Protein 3GMS (pdb70)

InterPro domains:
  IPR011032 GroES-like superfamily [SSF50129] (3-94)
  IPR013154 Alcohol dehydrogenase-like, N-terminal [PF08240] (8-79)

Sequence (331 aa):
SLHGKLIQFHKFGNPKDVLQVEYKNIEPLKDNEVFVRMLVRPINPSDLIPITGAYAHRIPLPNIPGYEGVGIVEENVGAFVSRELIGKRVLPLRGEGTWQEYVKTSADFVVPIPDSSIDDFTAAQMYINPLTAWVTCTETLNLQRNDVLLVNACGSAIGHLFAQLSQILNFRLIAVTRNNKHTEELLRLGAAYVIDTSTAPLYETVMELTNGIGADAAIDSIGGPDGNELAFSLRPNGHFLTIGLLSGIQVNWAEIVTKAKVHANIFHLRHWNDEVSPYKWQETFRHLIRRLVENEQLRFMMKVHSTYEELADVKAAVDVVQSAEKTKGKVFLTSY

Foldseek 3Di:
DDKKWAWKFQAAAQCLPGIDIDMGDDDDAAAQKWKWFFFKAFDDPVQNVVSNCPPVPPDDPTATTAFWFKTATCDGHNNDDRVSHGFIWIQGPFGHDLMRMTMDGPLQTAGADPLDDRVQRNPLPDLLVVLVCCCCPVQNDAAAAEEEEECLLDQSNLQNQLVCVVRHYAYEYEYCACQCVVSSVVNHHNYYHHVVPDPDQVVLCVVVVNQAGQEYEAAAADPVLQSNLLRHHAQHEYEYEHHNPVYHHPVVCSCPVSNYHYYYDDVVVVVVVDGSVVVNVVSVVSSVCVSVVSGDGWDAPEEAASNCVSVQVCLVPDPPRDGGIYMHGDD

Solvent-accessible surface area: 15294 Å² total; per-resi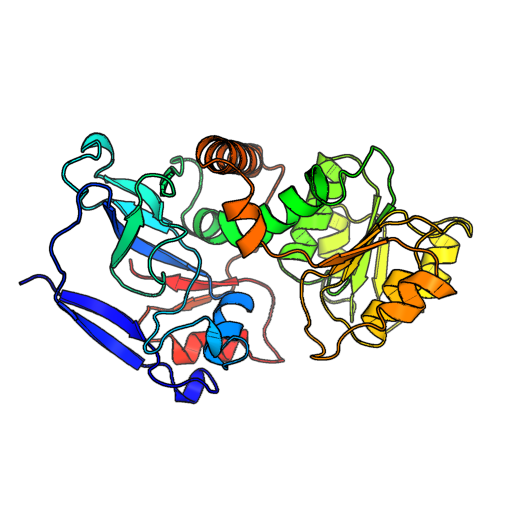due (Å²): 125,98,94,2,54,5,0,25,0,84,149,51,25,91,4,132,102,23,4,87,64,40,145,56,72,31,124,123,42,137,72,62,24,0,12,0,82,0,15,0,0,1,2,3,87,46,1,11,73,8,0,71,17,70,79,48,194,100,20,100,74,70,38,26,5,8,87,4,0,0,0,32,0,74,57,7,5,87,158,17,68,152,137,40,60,50,110,41,0,1,0,0,72,46,59,16,2,0,1,52,24,0,22,5,35,30,64,35,8,2,71,12,42,145,89,6,81,24,47,28,0,0,13,0,11,28,28,2,0,14,0,34,0,0,1,37,66,47,20,86,21,101,165,110,32,18,0,0,1,3,4,0,16,47,22,15,0,14,6,0,0,9,3,2,108,38,47,64,12,84,0,0,0,7,5,136,48,107,148,45,35,97,68,0,82,189,29,11,7,53,90,20,0,21,54,87,115,31,87,13,84,111,20,0,50,143,33,12,136,45,114,6,0,29,3,0,0,0,14,13,0,1,98,67,0,37,68,0,0,67,1,9,82,86,89,1,45,0,0,9,42,30,75,115,48,57,98,102,6,67,69,71,63,0,81,87,119,14,118,4,102,29,70,96,22,72,20,108,71,12,13,116,134,25,56,59,160,82,0,26,70,11,1,87,70,0,6,104,8,18,67,99,139,80,3,146,33,36,145,69,56,29,69,56,91,8,54,73,1,99,52,0,4,87,34,22,101,48,105,150,66,99,44,9,15,1,0,0,10,29,147

CATH classification: 3.90.180.10 (+1 more: 3.40.50.720)

Radius of gyration: 20.42 Å; Cα contacts (8 Å, |Δi|>4): 701; chains: 1; bounding box: 54×57×47 Å

B-factor: mean 30.32, std 7.72, range [14.83, 63.28]

Secondary structure (DSSP, 8-state):
--EEEEEEESS-S-HHHHEEEEEEEPPPPPTTEEEEEEEEEE--HHHHGGGGTTTTTTS-SSB---S--EEEEEEE-TTS-GGGTT-EEEE-SSS-SSBSEEEEEGGGEEE--TTS-HHHHTTSSHHHHHHHHIIIIIS-PPTT-EEEESSTTSHH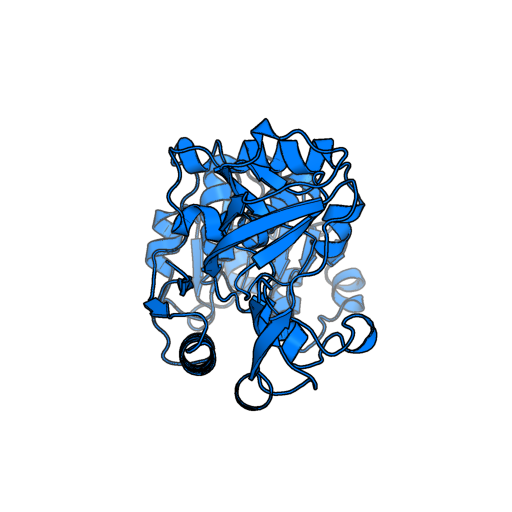HHHHHHHHHHHT-EEEEEESSSTTHHHHHHHT-SEEEETTTS-HHHHHHHHTTTS-EEEEEESS-HHHHHHHHHTEEEEEEEEE---TTS----HHHHHHTS--EEEE--HHHHHHHS-HHHHHHHHHHHHHHHHTTSS--PPEEEEEEGGGHHHHHHHHH-TT--SSEEEEE--

Organism: Bacillus thuringiensis subsp. kurstaki (NCBI:txid29339)

Nearest PDB structures (foldseek):
  3gms-assembly1_A  TM=1.003E+00  e=4.720E-73  Bacillus thuringiensis
  3jyl-assembly1_A  TM=9.123E-01  e=4.173E-26  Pseudomonas syringae pv. tomato
  1qor-assembly1_B  TM=9.011E-01  e=1.428E-25  Escherichia coli
  2j8z-assembly1_A-2  TM=8.201E-01  e=1.256E-21  Homo sapiens
  5bp4-assembly9_R  TM=8.396E-01  e=3.095E-19  Mycolicibacterium smegmatis MC2 155

Structure (mmCIF, N/CA/C/O backbone):
data_3GMS
#
_entry.id   3GMS
#
_cell.length_a   68.599
_cell.length_b   94.772
_cell.length_c   67.573
_cell.angle_alpha   90.000
_cell.angle_beta   112.970
_cell.angle_gamma   90.000
#
_symmetry.space_group_name_H-M   'C 1 2 1'
#
loop_
_entity.id
_entity.type
_entity.pdbx_description
1 polymer 'Putative NADPH:quinone reductase'
2 water water
#
loop_
_atom_site.group_PDB
_atom_site.id
_atom_site.type_symbol
_atom_site.label_atom_id
_atom_site.label_alt_id
_atom_site.label_comp_id
_atom_site.label_asym_id
_atom_site.label_entity_id
_atom_site.label_seq_id
_atom_site.pdbx_PDB_ins_code
_atom_site.Cartn_x
_atom_site.Cartn_y
_atom_site.Cartn_z
_atom_site.occupancy
_atom_site.B_iso_or_equiv
_atom_site.auth_seq_id
_atom_site.auth_comp_id
_atom_site.auth_asym_id
_atom_site.auth_atom_id
_atom_site.pdbx_PDB_model_num
ATOM 1 N N . SER A 1 2 ? 41.473 -16.328 26.202 1.00 44.87 0 SER A N 1
ATOM 2 C CA . SER A 1 2 ? 41.846 -15.128 25.394 1.00 44.59 0 SER A CA 1
ATOM 3 C C . SER A 1 2 ? 40.691 -14.137 25.428 1.00 43.77 0 SER A C 1
ATOM 4 O O . SER A 1 2 ? 39.520 -14.537 25.480 1.00 44.65 0 SER A O 1
ATOM 7 N N . LEU A 1 3 ? 41.034 -12.856 25.363 1.00 42.37 1 LEU A N 1
ATOM 8 C CA . LEU A 1 3 ? 40.054 -11.777 25.493 1.00 40.39 1 LEU A CA 1
ATOM 9 C C . LEU A 1 3 ? 39.109 -11.747 24.295 1.00 38.73 1 LEU A C 1
ATOM 10 O O . LEU A 1 3 ? 39.556 -11.765 23.136 1.00 37.63 1 LEU A O 1
ATOM 15 N N . HIS A 1 4 ? 37.809 -11.715 24.607 1.00 36.52 2 HIS A N 1
ATOM 16 C CA . HIS A 1 4 ? 36.738 -11.681 23.625 1.00 35.98 2 HIS A CA 1
ATOM 17 C C . HIS A 1 4 ? 35.921 -10.408 23.863 1.00 34.04 2 HIS A C 1
ATOM 18 O O . HIS A 1 4 ? 35.894 -9.884 24.959 1.00 33.09 2 HIS A O 1
ATOM 25 N N . GLY A 1 5 ? 35.265 -9.926 22.822 1.00 32.79 3 GLY A N 1
ATOM 26 C CA . GLY A 1 5 ? 34.496 -8.693 22.924 1.00 30.32 3 GLY A CA 1
ATOM 27 C C . GLY A 1 5 ? 33.146 -8.884 22.288 1.00 29.37 3 GLY A C 1
ATOM 28 O O . GLY A 1 5 ? 33.012 -9.542 21.247 1.00 29.68 3 GLY A O 1
ATOM 29 N N . LYS A 1 6 ? 32.139 -8.289 22.900 1.00 28.26 4 LYS A N 1
ATOM 30 C CA . LYS A 1 6 ? 30.809 -8.374 22.351 1.00 26.88 4 LYS A CA 1
ATOM 31 C C . LYS A 1 6 ? 30.683 -7.331 21.231 1.00 26.07 4 LYS A C 1
ATOM 32 O O . LYS A 1 6 ? 31.351 -6.289 21.272 1.00 24.08 4 LYS A O 1
ATOM 38 N N . LEU A 1 7 ? 29.807 -7.588 20.270 1.00 23.99 5 LEU A N 1
ATOM 39 C CA . LEU A 1 7 ? 29.610 -6.633 19.161 1.00 24.77 5 LEU A CA 1
ATOM 40 C C . LEU A 1 7 ? 28.245 -6.805 18.578 1.00 24.15 5 LEU A C 1
ATOM 41 O O . LEU A 1 7 ? 27.696 -7.902 18.629 1.00 25.96 5 LEU A O 1
ATOM 46 N N . ILE A 1 8 ? 27.698 -5.720 18.026 1.00 23.14 6 ILE A N 1
ATOM 47 C CA . ILE A 1 8 ? 26.489 -5.806 17.216 1.00 22.90 6 ILE A CA 1
ATOM 48 C C . ILE A 1 8 ? 26.926 -5.767 15.751 1.00 23.27 6 ILE A C 1
ATOM 49 O O . ILE A 1 8 ? 27.707 -4.898 15.363 1.00 23.66 6 ILE A O 1
ATOM 54 N N . GLN A 1 9 ? 26.416 -6.699 14.944 1.00 23.51 7 GLN A N 1
ATOM 55 C CA . GLN A 1 9 ? 26.801 -6.865 13.555 1.00 25.67 7 GLN A CA 1
ATOM 56 C C . GLN A 1 9 ? 25.558 -7.165 12.716 1.00 25.87 7 GLN A C 1
ATOM 57 O O . GLN A 1 9 ? 24.586 -7.712 13.255 1.00 25.71 7 GLN A O 1
ATOM 63 N N . PHE A 1 10 ? 25.573 -6.778 11.440 1.00 25.88 8 PHE A N 1
ATOM 64 C CA . PHE A 1 10 ? 24.607 -7.268 10.451 1.00 26.64 8 PHE A CA 1
ATOM 65 C C . PHE A 1 10 ? 25.366 -7.833 9.273 1.00 27.86 8 PHE A C 1
ATOM 66 O O . PHE A 1 10 ? 26.390 -7.290 8.865 1.00 27.23 8 PHE A O 1
ATOM 74 N N . HIS A 1 11 ? 24.841 -8.927 8.743 1.00 27.75 9 HIS A N 1
ATOM 75 C CA . HIS A 1 11 ? 25.498 -9.666 7.649 1.00 28.70 9 HIS A CA 1
ATOM 76 C C . HIS A 1 11 ? 24.810 -9.399 6.319 1.00 27.52 9 HIS A C 1
ATOM 77 O O . HIS A 1 11 ? 25.378 -9.684 5.275 1.00 28.75 9 HIS A O 1
ATOM 84 N N . LYS A 1 12 ? 23.607 -8.829 6.371 1.00 27.15 10 LYS A N 1
ATOM 85 C CA . LYS A 1 12 ? 22.899 -8.389 5.187 1.00 27.78 10 LYS A CA 1
ATOM 86 C C . LYS A 1 12 ? 22.272 -7.036 5.485 1.00 28.05 10 LYS A C 1
ATOM 87 O O . LYS A 1 12 ? 22.015 -6.706 6.661 1.00 27.63 10 LYS A O 1
ATOM 93 N N . PHE A 1 13 ? 22.025 -6.252 4.441 1.00 27.52 11 PHE A N 1
ATOM 94 C CA . PHE A 1 13 ? 21.261 -5.030 4.604 1.00 28.32 11 PHE A CA 1
ATOM 95 C C . PHE A 1 13 ? 19.787 -5.400 4.760 1.00 29.25 11 PHE A C 1
ATOM 96 O O . PHE A 1 13 ? 19.354 -6.464 4.296 1.00 29.75 11 PHE A O 1
ATOM 104 N N . GLY A 1 14 ? 19.036 -4.553 5.446 1.00 29.50 12 GLY A N 1
ATOM 105 C CA . GLY A 1 14 ? 17.586 -4.714 5.573 1.00 30.10 12 GLY A CA 1
ATOM 106 C C . GLY A 1 14 ? 17.099 -3.904 6.741 1.00 30.88 12 GLY A C 1
ATOM 107 O O . GLY A 1 14 ? 17.821 -3.031 7.240 1.00 29.78 12 GLY A O 1
ATOM 108 N N . ASN A 1 15 ? 15.872 -4.161 7.165 1.00 30.81 13 ASN A N 1
ATOM 109 C CA . ASN A 1 15 ? 15.334 -3.523 8.373 1.00 31.92 13 ASN A CA 1
ATOM 110 C C . ASN A 1 15 ? 16.215 -3.915 9.555 1.00 31.11 13 ASN A C 1
ATOM 111 O O . ASN A 1 15 ? 16.550 -5.073 9.728 1.00 29.05 13 ASN A O 1
ATOM 116 N N . PRO A 1 16 ? 16.645 -2.925 10.362 1.00 30.92 14 PRO A N 1
ATOM 117 C CA . PRO A 1 16 ? 17.527 -3.292 11.473 1.00 31.27 14 PRO A CA 1
ATOM 118 C C . PRO A 1 16 ? 16.913 -4.380 12.365 1.00 30.99 14 PRO A C 1
ATOM 119 O O . PRO A 1 16 ? 17.630 -5.258 12.876 1.00 30.43 14 PRO A O 1
ATOM 123 N N . LYS A 1 17 ? 15.591 -4.370 12.527 1.00 32.52 15 LYS A N 1
ATOM 124 C CA . LYS A 1 17 ? 14.963 -5.421 13.355 1.00 34.34 15 LYS A CA 1
ATOM 125 C C . LYS A 1 17 ? 15.199 -6.853 12.825 1.00 33.94 15 LYS A C 1
ATOM 126 O O . LYS A 1 17 ? 15.183 -7.828 13.594 1.00 35.17 15 LYS A O 1
ATOM 132 N N . ASP A 1 18 ? 15.408 -6.974 11.516 1.00 33.84 16 ASP A N 1
ATOM 133 C CA . ASP A 1 18 ? 15.626 -8.280 10.864 1.00 33.45 16 ASP A CA 1
ATOM 134 C C . ASP A 1 18 ? 17.094 -8.696 10.840 1.00 32.75 16 ASP A C 1
ATOM 135 O O . ASP A 1 18 ? 17.393 -9.888 10.893 1.00 32.84 16 ASP A O 1
ATOM 140 N N . VAL A 1 19 ? 18.012 -7.722 10.789 1.00 30.53 17 VAL A N 1
ATOM 141 C CA . VAL A 1 19 ? 19.411 -8.059 10.472 1.00 29.24 17 VAL A CA 1
ATOM 142 C C . VAL A 1 19 ? 20.442 -7.892 11.578 1.00 28.77 17 VAL A C 1
ATOM 143 O O . VAL A 1 19 ? 21.503 -8.498 11.508 1.00 28.29 17 VAL A O 1
ATOM 147 N N . LEU A 1 20 ? 20.120 -7.121 12.618 1.00 28.34 18 LEU A N 1
ATOM 148 C CA . LEU A 1 20 ? 21.078 -6.891 13.688 1.00 28.04 18 LEU A CA 1
ATOM 149 C C . LEU A 1 20 ? 21.247 -8.144 14.551 1.00 28.87 18 LEU A C 1
ATOM 150 O O . LEU A 1 20 ? 20.253 -8.760 14.954 1.00 28.62 18 LEU A O 1
ATOM 155 N N . GLN A 1 21 ? 22.489 -8.527 14.809 1.00 28.83 19 GLN A N 1
ATOM 156 C CA . GLN A 1 21 ? 22.769 -9.688 15.675 1.00 30.79 19 GLN A CA 1
ATOM 157 C C . GLN A 1 21 ? 23.726 -9.331 16.796 1.00 30.45 19 GLN A C 1
ATOM 158 O O . GLN A 1 21 ? 24.640 -8.511 16.607 1.00 29.81 19 GLN A O 1
ATOM 164 N N . VAL A 1 22 ? 23.527 -9.941 17.959 1.00 29.45 20 VAL A N 1
ATOM 165 C CA . VAL A 1 22 ? 24.475 -9.788 19.048 1.00 30.42 20 VAL A CA 1
ATOM 166 C C . VAL A 1 22 ? 25.477 -10.939 18.969 1.00 30.40 20 VAL A C 1
ATOM 167 O O . VAL A 1 22 ? 25.057 -12.106 18.985 1.00 30.80 20 VAL A O 1
ATOM 171 N N . GLU A 1 23 ? 26.779 -10.635 18.875 1.00 29.12 21 GLU A N 1
ATOM 172 C CA . GLU A 1 23 ? 27.803 -11.648 18.644 1.00 30.28 21 GLU A CA 1
ATOM 173 C C . GLU A 1 23 ? 29.048 -11.368 19.483 1.00 29.92 21 GLU A C 1
ATOM 174 O O . GLU A 1 23 ? 29.119 -10.359 20.168 1.00 28.38 21 GLU A O 1
ATOM 180 N N . TYR A 1 24 ? 30.034 -12.268 19.423 1.00 31.12 22 TYR A N 1
ATOM 181 C CA . TYR A 1 24 ? 31.271 -12.122 20.158 1.00 31.83 22 TYR A CA 1
ATOM 182 C C . TYR A 1 24 ? 32.416 -12.388 19.211 1.00 32.03 22 TYR A C 1
ATOM 183 O O . TYR A 1 24 ? 32.277 -13.165 18.267 1.00 32.03 22 TYR A O 1
ATOM 192 N N . LYS A 1 25 ? 33.539 -11.725 19.434 1.00 32.54 23 LYS A N 1
ATOM 193 C CA . LYS A 1 25 ? 34.708 -11.932 18.584 1.00 32.72 23 LYS A CA 1
ATOM 194 C C . LYS A 1 25 ? 35.949 -12.017 19.433 1.00 33.52 23 LYS A C 1
ATOM 195 O O . LYS A 1 25 ? 36.026 -11.401 20.499 1.00 32.69 23 LYS A O 1
ATOM 201 N N . ASN A 1 26 ? 36.935 -12.766 18.949 1.00 33.05 24 ASN A N 1
ATOM 202 C CA . ASN A 1 26 ? 38.234 -12.713 19.578 1.00 33.65 24 ASN A CA 1
ATOM 203 C C . ASN A 1 26 ? 38.947 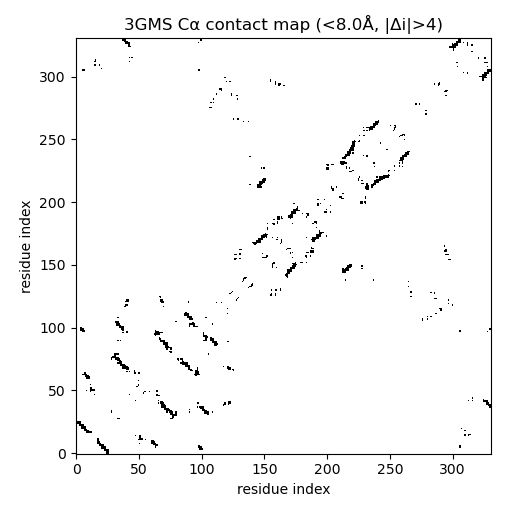-11.389 19.316 1.00 33.33 24 ASN A C 1
ATOM 204 O O . ASN A 1 26 ? 38.847 -10.854 18.240 1.00 32.98 24 ASN A O 1
ATOM 209 N N . ILE A 1 27 ? 39.672 -10.875 20.304 1.00 33.39 25 ILE A N 1
ATOM 210 C CA . ILE A 1 27 ? 40.339 -9.580 20.184 1.00 33.90 25 ILE A CA 1
ATOM 211 C C . ILE A 1 27 ? 41.738 -9.750 19.608 1.00 34.36 25 ILE A C 1
ATOM 212 O O . ILE A 1 27 ? 42.555 -10.421 20.217 1.00 33.96 25 ILE A O 1
ATOM 217 N N . GLU A 1 28 ? 41.982 -9.168 18.432 1.00 34.69 26 GLU A N 1
ATOM 218 C CA . GLU A 1 28 ? 43.273 -9.290 17.739 1.00 35.87 26 GLU A CA 1
ATOM 219 C C . GLU A 1 28 ? 44.296 -8.338 18.367 1.00 35.89 26 GLU A C 1
ATOM 220 O O . GLU A 1 28 ? 43.921 -7.382 19.028 1.00 35.03 26 GLU A O 1
ATOM 226 N N . PRO A 1 29 ? 45.605 -8.606 18.179 1.00 36.72 27 PRO A N 1
ATOM 227 C CA . PRO A 1 29 ? 46.642 -7.664 18.615 1.00 36.99 27 PRO A CA 1
ATOM 228 C C . PRO A 1 29 ? 46.515 -6.297 17.945 1.00 37.30 27 PRO A C 1
ATOM 229 O O . PRO A 1 29 ? 46.015 -6.202 16.821 1.00 37.66 27 PRO A O 1
ATOM 233 N N . LEU A 1 30 ? 46.976 -5.255 18.629 1.00 36.92 28 LEU A N 1
ATOM 234 C CA . LEU A 1 30 ? 46.862 -3.875 18.144 1.00 37.62 28 LEU A CA 1
ATOM 235 C C . LEU A 1 30 ? 47.950 -3.531 17.128 1.00 38.12 28 LEU A C 1
ATOM 236 O O . LEU A 1 30 ? 49.088 -3.960 17.282 1.00 37.94 28 LEU A O 1
ATOM 241 N N . LYS A 1 31 ? 47.597 -2.751 16.102 1.00 38.20 29 LYS A N 1
ATOM 242 C CA . LYS A 1 31 ? 48.570 -2.274 15.117 1.00 38.75 29 LYS A CA 1
ATOM 243 C C . LYS A 1 31 ? 49.294 -1.061 15.678 1.00 38.79 29 LYS A C 1
ATOM 244 O O . LYS A 1 31 ? 48.848 -0.474 16.668 1.00 37.49 29 LYS A O 1
ATOM 250 N N . ASP A 1 32 ? 50.406 -0.681 15.042 1.00 38.98 30 ASP A N 1
ATOM 251 C CA . ASP A 1 32 ? 51.293 0.354 15.587 1.00 39.66 30 ASP A CA 1
ATOM 252 C C . ASP A 1 32 ? 50.670 1.690 16.004 1.00 39.12 30 ASP A C 1
ATOM 253 O O . ASP A 1 32 ? 51.097 2.266 17.013 1.00 39.51 30 ASP A O 1
ATOM 258 N N . ASN A 1 33 ? 49.712 2.210 15.230 1.00 37.75 31 ASN A N 1
ATOM 259 C CA . ASN A 1 33 ? 49.143 3.531 15.547 1.00 37.20 31 ASN A CA 1
ATOM 260 C C . ASN A 1 33 ? 47.703 3.459 16.093 1.00 35.18 31 ASN A C 1
ATOM 261 O O . ASN A 1 33 ? 47.008 4.476 16.121 1.00 35.08 31 ASN A O 1
ATOM 266 N N . GLU A 1 34 ? 47.292 2.282 16.562 1.00 33.84 32 GLU A N 1
ATOM 267 C CA . GLU A 1 34 ? 45.897 2.062 17.013 1.00 32.55 32 GLU A CA 1
ATOM 268 C C . GLU A 1 34 ? 45.674 2.349 18.495 1.00 30.73 32 GLU A C 1
ATOM 269 O O . GLU A 1 34 ? 46.578 2.194 19.326 1.00 30.35 32 GLU A O 1
ATOM 275 N N . VAL A 1 35 ? 44.444 2.754 18.817 1.00 27.98 33 VAL A N 1
ATOM 276 C CA . VAL A 1 35 ? 44.044 2.991 20.203 1.00 26.67 33 VAL A CA 1
ATOM 277 C C . VAL A 1 35 ? 42.859 2.039 20.439 1.00 26.25 33 VAL A C 1
ATOM 278 O O . VAL A 1 35 ? 42.024 1.905 19.561 1.00 25.70 33 VAL A O 1
ATOM 282 N N . PHE A 1 36 ? 42.825 1.377 21.598 1.00 25.32 34 PHE A N 1
ATOM 283 C CA . PHE A 1 36 ? 41.856 0.324 21.883 1.00 24.93 34 PHE A CA 1
ATOM 284 C C . PHE A 1 36 ? 40.984 0.821 23.054 1.00 24.43 34 PHE A C 1
ATOM 285 O O . PHE A 1 36 ? 41.505 1.064 24.155 1.00 26.20 34 PHE A O 1
ATOM 293 N N . VAL A 1 37 ? 39.670 0.988 22.831 1.00 23.45 35 VAL A N 1
ATOM 294 C CA . VAL A 1 37 ? 38.864 1.748 23.760 1.00 22.32 35 VAL A CA 1
ATOM 295 C C . VAL A 1 37 ? 37.666 0.912 24.221 1.00 21.76 35 VAL A C 1
ATOM 296 O O . VAL A 1 37 ? 36.910 0.370 23.382 1.00 21.22 35 VAL A O 1
ATOM 300 N N . ARG A 1 38 ? 37.507 0.760 25.536 1.00 22.13 36 ARG A N 1
ATOM 301 C CA . ARG A 1 38 ? 36.316 0.074 26.076 1.00 22.80 36 ARG A CA 1
ATOM 302 C C . ARG A 1 38 ? 35.170 1.102 26.111 1.00 22.74 36 ARG A C 1
ATOM 303 O O . ARG A 1 38 ? 35.248 2.072 26.857 1.00 23.42 36 ARG A O 1
ATOM 311 N N . MET A 1 39 ? 34.119 0.882 25.313 1.00 22.17 37 MET A N 1
ATOM 312 C CA . MET A 1 39 ? 32.984 1.844 25.196 1.00 21.27 37 MET A CA 1
ATOM 313 C C . MET A 1 39 ? 32.104 1.912 26.450 1.00 21.97 37 MET A C 1
ATOM 314 O O . MET A 1 39 ? 31.863 0.902 27.121 1.00 22.77 37 MET A O 1
ATOM 319 N N . LEU A 1 40 ? 31.616 3.123 26.739 1.00 20.66 38 LEU A N 1
ATOM 320 C CA . LEU A 1 40 ? 30.723 3.353 27.855 1.00 20.55 38 LEU A CA 1
ATOM 321 C C . LEU A 1 40 ? 29.355 3.587 27.285 1.00 20.45 38 LEU A C 1
ATOM 322 O O . LEU A 1 40 ? 28.411 2.881 27.647 1.00 21.92 38 LEU A O 1
ATOM 327 N N . VAL A 1 41 ? 29.262 4.523 26.328 1.00 19.23 39 VAL A N 1
ATOM 328 C CA . VAL A 1 41 ? 27.928 5.017 25.899 1.00 20.21 39 VAL A CA 1
ATOM 329 C C . VAL A 1 41 ? 27.995 5.370 24.412 1.00 19.22 39 VAL A C 1
ATOM 330 O O . VAL A 1 41 ? 28.921 6.044 23.968 1.00 17.69 39 VAL A O 1
ATOM 334 N N . ARG A 1 42 ? 27.011 4.922 23.637 1.00 18.09 40 ARG A N 1
ATOM 335 C CA . ARG A 1 42 ? 26.855 5.479 22.252 1.00 18.74 40 ARG A CA 1
ATOM 336 C C . ARG A 1 42 ? 25.395 5.881 22.058 1.00 19.91 40 ARG A C 1
ATOM 337 O O . ARG A 1 42 ? 24.513 5.158 22.536 1.00 21.03 40 ARG A O 1
ATOM 345 N N . PRO A 1 43 ? 25.137 6.960 21.292 1.00 20.20 41 PRO A N 1
ATOM 346 C CA . PRO A 1 43 ? 23.762 7.285 20.938 1.00 20.28 41 PRO A CA 1
ATOM 347 C C . PRO A 1 43 ? 23.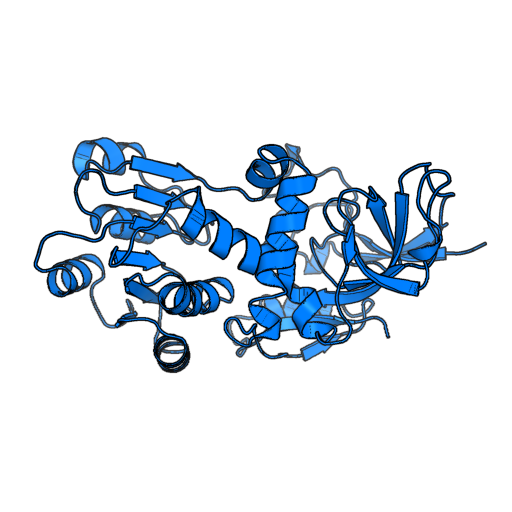332 6.353 19.806 1.00 21.68 41 PRO A C 1
ATOM 348 O O . PRO A 1 43 ? 24.172 5.787 19.090 1.00 22.53 41 PRO A O 1
ATOM 352 N N . ILE A 1 44 ? 22.022 6.188 19.651 1.00 21.96 42 ILE A N 1
ATOM 353 C CA . ILE A 1 44 ? 21.473 5.636 18.432 1.00 21.96 42 ILE A CA 1
ATOM 354 C C . ILE A 1 44 ? 20.994 6.813 17.593 1.00 22.85 42 ILE A C 1
ATOM 355 O O . ILE A 1 44 ? 19.933 7.394 17.837 1.00 24.00 42 ILE A O 1
ATOM 360 N N . ASN A 1 45 ? 21.805 7.215 16.630 1.00 22.21 43 ASN A N 1
ATOM 361 C CA . ASN A 1 45 ? 21.376 8.291 15.750 1.00 23.48 43 ASN A CA 1
ATOM 362 C C . ASN A 1 45 ? 20.593 7.721 14.560 1.00 24.95 43 ASN A C 1
ATOM 363 O O . ASN A 1 45 ? 20.969 6.695 14.023 1.00 24.47 43 ASN A O 1
ATOM 368 N N . PRO A 1 46 ? 19.524 8.419 14.106 1.00 27.21 44 PRO A N 1
ATOM 369 C CA . PRO A 1 46 ? 18.924 8.035 12.818 1.00 28.33 44 PRO A CA 1
ATOM 370 C C . PRO A 1 46 ? 19.955 7.809 11.701 1.00 28.96 44 PRO A C 1
ATOM 371 O O . PRO A 1 46 ? 19.782 6.896 10.870 1.00 29.78 44 PRO A O 1
ATOM 375 N N . SER A 1 47 ? 21.054 8.563 11.683 1.00 28.52 45 SER A N 1
ATOM 376 C CA . SER A 1 47 ? 22.089 8.369 10.670 1.00 28.08 45 SER A CA 1
ATOM 377 C C . SER A 1 47 ? 22.938 7.093 10.848 1.00 26.83 45 SER A C 1
ATOM 378 O O . SER A 1 47 ? 23.608 6.638 9.904 1.00 27.88 45 SER A O 1
ATOM 381 N N . ASP A 1 48 ? 22.893 6.492 12.030 1.00 24.67 46 ASP A N 1
ATOM 382 C CA . ASP A 1 48 ? 23.539 5.180 12.241 1.00 23.37 46 ASP A CA 1
ATOM 383 C C . ASP A 1 48 ? 22.700 4.085 11.562 1.00 23.67 46 ASP A C 1
ATOM 384 O O . ASP A 1 48 ? 23.216 3.011 11.249 1.00 24.36 46 ASP A O 1
ATOM 389 N N . LEU A 1 49 ? 21.399 4.313 11.433 1.00 23.24 47 LEU A N 1
ATOM 390 C CA . LEU A 1 49 ? 20.528 3.270 10.852 1.00 23.44 47 LEU A CA 1
ATOM 391 C C . LEU A 1 49 ? 20.519 3.195 9.327 1.00 24.23 47 LEU A C 1
ATOM 392 O O . LEU A 1 49 ? 20.285 2.120 8.744 1.00 24.75 47 LEU A O 1
ATOM 397 N N . ILE A 1 50 ? 20.721 4.331 8.677 1.00 24.34 48 ILE A N 1
ATOM 398 C CA . ILE A 1 50 ? 20.722 4.400 7.212 1.00 26.25 48 ILE A CA 1
ATOM 399 C C . ILE A 1 50 ? 21.662 3.355 6.553 1.00 26.21 48 ILE A C 1
ATOM 400 O O . ILE A 1 50 ? 21.242 2.643 5.621 1.00 26.21 48 ILE A O 1
ATOM 405 N N . PRO A 1 51 ? 22.920 3.217 7.036 1.00 26.56 49 PRO A N 1
ATOM 406 C CA . PRO A 1 51 ? 23.741 2.204 6.367 1.00 26.74 49 PRO A CA 1
ATOM 407 C C . PRO A 1 51 ? 23.213 0.771 6.501 1.00 27.43 49 PRO A C 1
ATOM 408 O O . PRO A 1 51 ? 23.487 -0.066 5.625 1.00 26.77 49 PRO A O 1
ATOM 412 N N . ILE A 1 52 ? 22.491 0.483 7.590 1.00 27.26 50 ILE A N 1
ATOM 413 C CA . ILE A 1 52 ? 22.002 -0.855 7.828 1.00 28.34 50 ILE A CA 1
ATOM 414 C C . ILE A 1 52 ? 21.026 -1.198 6.705 1.00 29.49 50 ILE A C 1
ATOM 415 O O . ILE A 1 52 ? 20.999 -2.322 6.253 1.00 30.75 50 ILE A O 1
ATOM 420 N N . THR A 1 53 ? 20.229 -0.225 6.273 1.00 30.41 51 THR A N 1
ATOM 421 C CA . THR A 1 53 ? 19.195 -0.455 5.274 1.00 31.49 51 THR A CA 1
ATOM 422 C C . THR A 1 53 ? 19.689 -0.744 3.854 1.00 33.12 51 THR A C 1
ATOM 423 O O . THR A 1 53 ? 18.881 -1.130 3.004 1.00 33.30 51 THR A O 1
ATOM 427 N N . GLY A 1 54 ? 20.982 -0.559 3.592 1.00 33.39 52 GLY A N 1
ATOM 428 C CA . GLY A 1 54 ? 21.540 -0.810 2.271 1.00 35.96 52 GLY A CA 1
ATOM 429 C C . GLY A 1 54 ? 21.577 0.376 1.338 1.00 37.76 52 GLY A C 1
ATOM 430 O O . GLY A 1 54 ? 22.053 0.240 0.207 1.00 38.40 52 GLY A O 1
ATOM 431 N N . ALA A 1 55 ? 21.077 1.528 1.784 1.00 39.43 53 ALA A N 1
ATOM 432 C CA . ALA A 1 55 ? 21.174 2.782 0.998 1.00 42.06 53 ALA A CA 1
ATOM 433 C C . ALA A 1 55 ? 22.586 3.071 0.427 1.00 43.63 53 ALA A C 1
ATOM 434 O O . ALA A 1 55 ? 22.696 3.701 -0.624 1.00 43.92 53 ALA A O 1
ATOM 436 N N . TYR A 1 56 ? 23.644 2.600 1.107 1.00 45.65 54 TYR A N 1
ATOM 437 C CA . TYR A 1 56 ? 25.058 2.757 0.656 1.00 47.25 54 TYR A CA 1
ATOM 438 C C . TYR A 1 56 ? 25.743 1.408 0.426 1.00 48.07 54 TYR A C 1
ATOM 439 O O . TYR A 1 56 ? 26.896 1.204 0.831 1.00 48.26 54 TYR A O 1
ATOM 448 N N . ALA A 1 57 ? 25.034 0.508 -0.257 1.00 49.06 55 ALA A N 1
ATOM 449 C CA . ALA A 1 57 ? 25.509 -0.845 -0.547 1.00 49.67 55 ALA A CA 1
ATOM 450 C C . ALA A 1 57 ? 26.961 -0.925 -1.059 1.00 50.25 55 ALA A C 1
ATOM 451 O O . ALA A 1 57 ? 27.736 -1.800 -0.649 1.00 50.39 55 ALA A O 1
ATOM 453 N N . HIS A 1 58 ? 27.331 -0.003 -1.939 1.00 50.34 56 HIS A N 1
ATOM 454 C CA . HIS A 1 58 ? 28.609 -0.116 -2.638 1.00 51.10 56 HIS A CA 1
ATOM 455 C C . HIS A 1 58 ? 29.793 0.333 -1.784 1.00 50.08 56 HIS A C 1
ATOM 456 O O . HIS A 1 58 ? 30.938 -0.050 -2.048 1.00 50.71 56 HIS A O 1
ATOM 463 N N . ARG A 1 59 ? 29.527 1.129 -0.754 1.00 48.45 57 ARG A N 1
ATOM 464 C CA . ARG A 1 59 ? 30.614 1.585 0.105 1.00 47.01 57 ARG A CA 1
ATOM 465 C C . ARG A 1 59 ? 30.664 0.977 1.508 1.00 45.20 57 ARG A C 1
ATOM 466 O O . ARG A 1 59 ? 31.658 1.146 2.211 1.00 45.70 57 ARG A O 1
ATOM 474 N N . ILE A 1 60 ? 29.626 0.252 1.922 1.00 42.39 58 ILE A N 1
ATOM 475 C CA . ILE A 1 60 ? 29.670 -0.420 3.230 1.00 40.10 58 ILE A CA 1
ATOM 476 C C . ILE A 1 60 ? 29.832 -1.922 3.019 1.00 38.51 58 ILE A C 1
ATOM 477 O O . ILE A 1 60 ? 28.898 -2.555 2.548 1.00 37.99 58 ILE A O 1
ATOM 482 N N . PRO A 1 61 ? 31.005 -2.484 3.370 1.00 37.17 59 PRO A N 1
ATOM 483 C CA . PRO A 1 61 ? 31.289 -3.919 3.291 1.00 36.15 59 PRO A CA 1
ATOM 484 C C . PRO A 1 61 ? 30.476 -4.641 4.340 1.00 35.49 59 PRO A C 1
ATOM 485 O O . PRO A 1 61 ? 30.228 -4.072 5.416 1.00 35.10 59 PRO A O 1
ATOM 489 N N . LEU A 1 62 ? 30.068 -5.871 4.034 1.00 33.70 60 LEU A N 1
ATOM 490 C CA . LEU A 1 62 ? 29.369 -6.734 4.987 1.00 32.41 60 LEU A CA 1
ATOM 491 C C . LEU A 1 62 ? 30.293 -7.865 5.406 1.00 31.61 60 LEU A C 1
ATOM 492 O O . LEU A 1 62 ? 31.092 -8.326 4.593 1.00 32.95 60 LEU A O 1
ATOM 497 N N . PRO A 1 63 ? 30.224 -8.302 6.675 1.00 30.63 61 PRO A N 1
ATOM 498 C CA . PRO A 1 63 ? 29.326 -7.781 7.681 1.00 29.06 61 PRO A CA 1
ATOM 499 C C . PRO A 1 63 ? 29.857 -6.449 8.216 1.00 28.85 61 PRO A C 1
ATOM 500 O O . PRO A 1 63 ? 31.047 -6.120 8.014 1.00 27.16 61 PRO A O 1
ATOM 504 N N . ASN A 1 64 ? 29.000 -5.706 8.916 1.00 26.79 62 ASN A N 1
ATOM 505 C CA . ASN A 1 64 ? 29.438 -4.404 9.400 1.00 25.69 62 ASN A CA 1
ATOM 506 C C . ASN A 1 64 ? 28.952 -4.175 10.819 1.00 25.14 62 ASN A C 1
ATOM 507 O O . ASN A 1 64 ? 27.890 -4.697 11.203 1.00 25.26 62 ASN A O 1
ATOM 512 N N . ILE A 1 65 ? 29.716 -3.393 11.585 1.00 22.32 63 ILE A N 1
ATOM 513 C CA . ILE A 1 65 ? 29.318 -3.009 12.963 1.00 22.96 63 ILE A CA 1
ATOM 514 C C . ILE A 1 65 ? 28.753 -1.585 12.907 1.00 21.66 63 ILE A C 1
ATOM 515 O O . ILE A 1 65 ? 29.453 -0.686 12.479 1.00 21.64 63 ILE A O 1
ATOM 520 N N . PRO A 1 66 ? 27.478 -1.378 13.292 1.00 21.80 64 PRO A N 1
ATOM 521 C CA . PRO A 1 66 ? 26.998 0.005 13.154 1.00 21.81 64 PRO A CA 1
ATOM 522 C C . PRO A 1 66 ? 27.535 0.981 14.230 1.00 21.19 64 PRO A C 1
ATOM 523 O O . PRO A 1 66 ? 28.107 0.558 15.237 1.00 20.34 64 PRO A O 1
ATOM 527 N N . GLY A 1 67 ? 27.243 2.268 14.040 1.00 20.98 65 GLY A N 1
ATOM 528 C CA . GLY A 1 67 ? 27.593 3.277 15.042 1.00 20.66 65 GLY A CA 1
ATOM 529 C C . GLY A 1 67 ? 28.776 4.153 14.667 1.00 19.42 65 GLY A C 1
ATOM 530 O O . GLY A 1 67 ? 29.901 3.690 14.434 1.00 20.07 65 GLY A O 1
ATOM 531 N N . TYR A 1 68 ? 28.512 5.444 14.606 1.00 20.10 66 TYR A N 1
ATOM 532 C CA . TYR A 1 68 ? 29.568 6.409 14.246 1.00 18.47 66 TYR A CA 1
ATOM 533 C C . TYR A 1 68 ? 30.129 7.133 15.419 1.00 19.25 66 TYR A C 1
ATOM 534 O O . TYR A 1 68 ? 31.181 7.805 15.287 1.00 18.84 66 TYR A O 1
ATOM 543 N N . GLU A 1 69 ? 29.447 7.102 16.553 1.00 19.59 67 GLU A N 1
ATOM 544 C CA . GLU A 1 69 ? 29.983 7.877 17.680 1.00 19.78 67 GLU A CA 1
ATOM 545 C C . GLU A 1 69 ? 29.762 7.250 19.065 1.00 19.58 67 GLU A C 1
ATOM 546 O O . GLU A 1 69 ? 29.106 6.207 19.203 1.00 18.76 67 GLU A O 1
ATOM 552 N N . GLY A 1 70 ? 30.315 7.897 20.073 1.00 18.27 68 GLY A N 1
ATOM 553 C CA . GLY A 1 70 ? 30.231 7.433 21.463 1.00 18.38 68 GLY A CA 1
ATOM 554 C C . GLY A 1 70 ? 31.529 7.712 22.207 1.00 19.58 68 GLY A C 1
ATOM 555 O O . GLY A 1 70 ? 32.517 8.168 21.611 1.00 19.81 68 GLY A O 1
ATOM 556 N N . VAL A 1 71 ? 31.528 7.399 23.500 1.00 19.66 69 VAL A N 1
ATOM 557 C CA . VAL A 1 71 ? 32.653 7.718 24.361 1.00 20.42 69 VAL A CA 1
ATOM 558 C C . VAL A 1 71 ? 33.076 6.437 25.082 1.00 20.34 69 VAL A C 1
ATOM 559 O O . VAL A 1 71 ? 32.240 5.572 25.355 1.00 21.35 69 VAL A O 1
ATOM 563 N N . GLY A 1 72 ? 34.368 6.321 25.386 1.00 20.12 70 GLY A N 1
ATOM 564 C CA . GLY A 1 72 ? 34.865 5.162 26.147 1.00 20.68 70 GLY A CA 1
ATOM 565 C C . GLY A 1 72 ? 36.196 5.489 26.802 1.00 21.18 70 GLY A C 1
ATOM 566 O O . GLY A 1 72 ? 36.644 6.646 26.770 1.00 21.35 70 GLY A O 1
ATOM 567 N N . ILE A 1 73 ? 36.810 4.457 27.393 1.00 22.24 71 ILE A N 1
ATOM 568 C CA . ILE A 1 73 ? 38.087 4.581 28.129 1.00 24.08 71 ILE A CA 1
ATOM 569 C C . ILE A 1 73 ? 39.170 3.819 27.393 1.00 23.83 71 ILE A C 1
ATOM 570 O O . ILE A 1 73 ? 38.976 2.661 27.060 1.00 23.62 71 ILE A O 1
ATOM 575 N N . VAL A 1 74 ? 40.308 4.470 27.145 1.00 24.09 72 VAL A N 1
ATOM 576 C CA . VAL A 1 74 ? 41.407 3.820 26.475 1.00 24.97 72 VAL A CA 1
ATOM 577 C C . VAL A 1 74 ? 41.950 2.759 27.406 1.00 26.02 72 VAL A C 1
ATOM 578 O O . VAL A 1 74 ? 42.257 3.072 28.564 1.00 26.24 72 VAL A O 1
ATOM 582 N N . GLU A 1 75 ? 42.035 1.528 26.900 1.00 27.08 73 GLU A N 1
ATOM 583 C CA A GLU A 1 75 ? 42.545 0.362 27.653 0.50 28.62 73 GLU A CA 1
ATOM 584 C CA B GLU A 1 75 ? 42.595 0.448 27.707 0.50 28.12 73 GLU A CA 1
ATOM 585 C C . GLU A 1 75 ? 43.947 -0.034 27.221 1.00 29.21 73 GLU A C 1
ATOM 586 O O . GLU A 1 75 ? 44.720 -0.616 28.013 1.00 30.40 73 GLU A O 1
ATOM 597 N N . ASN A 1 76 ? 44.250 0.198 25.950 1.00 29.65 74 ASN A N 1
ATOM 598 C CA . ASN A 1 76 ? 45.568 -0.180 25.403 1.00 30.90 74 ASN A CA 1
ATOM 599 C C . ASN A 1 76 ? 45.850 0.645 24.161 1.00 31.47 74 ASN A C 1
ATOM 600 O O . ASN A 1 76 ? 44.928 1.219 23.569 1.00 31.50 74 ASN A O 1
ATOM 605 N N . VAL A 1 77 ? 47.114 0.749 23.783 1.00 31.74 75 VAL A N 1
ATOM 606 C CA . VAL A 1 77 ? 47.516 1.468 22.577 1.00 31.94 75 VAL A CA 1
ATOM 607 C C . VAL A 1 77 ? 48.600 0.655 21.866 1.00 33.13 75 VAL A C 1
ATOM 608 O O . VAL A 1 77 ? 49.287 -0.165 22.496 1.00 32.90 75 VAL A O 1
ATOM 612 N N . GLY A 1 78 ? 48.737 0.866 20.564 1.00 33.71 76 GLY A N 1
ATOM 613 C CA . GLY A 1 78 ? 49.765 0.207 19.766 1.00 35.20 76 GLY A CA 1
ATOM 614 C C . GLY A 1 78 ? 51.150 0.813 19.956 1.00 36.39 76 GLY A C 1
ATOM 615 O O . GLY A 1 78 ? 51.314 1.851 20.600 1.00 35.94 76 GLY A O 1
ATOM 616 N N . ALA A 1 79 ? 52.145 0.153 19.371 1.00 38.51 77 ALA A N 1
ATOM 617 C CA . ALA A 1 79 ? 53.570 0.457 19.644 1.00 40.36 77 ALA A CA 1
ATOM 618 C C . ALA A 1 79 ? 53.996 1.920 19.521 1.00 41.12 77 ALA A C 1
ATOM 619 O O . ALA A 1 79 ? 54.860 2.376 20.272 1.00 41.83 77 ALA A O 1
ATOM 621 N N . PHE A 1 80 ? 53.409 2.656 18.582 1.00 42.01 78 PHE A N 1
ATOM 622 C CA . PHE A 1 80 ? 53.865 4.022 18.296 1.00 42.87 78 PHE A CA 1
ATOM 623 C C . PHE A 1 80 ? 53.097 5.101 19.047 1.00 42.22 78 PHE A C 1
ATOM 624 O O . PHE A 1 80 ? 53.343 6.290 18.838 1.00 42.78 78 PHE A O 1
ATOM 632 N N . VAL A 1 81 ? 52.162 4.691 19.901 1.00 41.02 79 VAL A N 1
ATOM 633 C CA . VAL A 1 81 ? 51.272 5.623 20.583 1.00 40.25 79 VAL A CA 1
ATOM 634 C C . VAL A 1 81 ? 51.726 5.814 22.023 1.00 40.48 79 VAL A C 1
ATOM 635 O O . VAL A 1 81 ? 52.181 4.861 22.673 1.00 39.97 79 VAL A O 1
ATOM 639 N N . SER A 1 82 ? 51.576 7.040 22.517 1.00 41.13 80 SER A N 1
ATOM 640 C CA . SER A 1 82 ? 51.886 7.366 23.906 1.00 42.12 80 SER A CA 1
ATOM 641 C C . SER A 1 82 ? 51.008 6.576 24.881 1.00 42.32 80 SER A C 1
ATOM 642 O O . SER A 1 82 ? 49.767 6.590 24.773 1.00 41.95 80 SER A O 1
ATOM 645 N N . ARG A 1 83 ? 51.652 5.899 25.837 1.00 41.50 81 ARG A N 1
ATOM 646 C CA . ARG A 1 83 ? 50.920 5.038 26.759 1.00 41.43 81 ARG A CA 1
ATOM 647 C C . ARG A 1 83 ? 50.225 5.828 27.866 1.00 40.88 81 ARG A C 1
ATOM 648 O O . ARG A 1 83 ? 49.428 5.266 28.608 1.00 40.00 81 ARG A O 1
ATOM 656 N N . GLU A 1 84 ? 50.516 7.135 27.944 1.00 41.28 82 GLU A N 1
ATOM 657 C CA . GLU A 1 84 ? 49.819 8.074 28.854 1.00 41.71 82 GLU A CA 1
ATOM 658 C C . GLU A 1 84 ? 48.345 8.177 28.522 1.00 40.72 82 GLU A C 1
ATOM 659 O O . GLU A 1 84 ? 47.553 8.629 29.336 1.00 40.86 82 GLU A O 1
ATOM 665 N N . LEU A 1 85 ? 47.999 7.798 27.296 1.00 39.51 83 LEU A N 1
ATOM 666 C CA . LEU A 1 85 ? 46.623 7.802 26.844 1.00 38.27 83 LEU A CA 1
ATOM 667 C C . LEU A 1 85 ? 45.799 6.751 27.563 1.00 36.49 83 LEU A C 1
ATOM 668 O O . LEU A 1 85 ? 44.594 6.904 27.688 1.00 36.05 83 LEU A O 1
ATOM 673 N N . ILE A 1 86 ? 46.432 5.675 28.027 1.00 34.93 84 ILE A N 1
ATOM 674 C CA . ILE A 1 86 ? 45.681 4.626 28.704 1.00 34.30 84 ILE A CA 1
ATOM 675 C C . ILE A 1 86 ? 44.962 5.185 29.934 1.00 33.88 84 ILE A C 1
ATOM 676 O O . ILE A 1 86 ? 45.547 5.924 30.715 1.00 33.83 84 ILE A O 1
ATOM 681 N N . GLY A 1 87 ? 43.680 4.855 30.086 1.00 32.72 85 GLY A N 1
ATOM 682 C CA . GLY A 1 87 ? 42.912 5.387 31.196 1.00 31.35 85 GLY A CA 1
ATOM 683 C C . GLY A 1 87 ? 42.107 6.633 30.880 1.00 30.42 85 GLY A C 1
ATOM 684 O O . GLY A 1 87 ? 41.213 6.982 31.648 1.00 30.43 85 GLY A O 1
ATOM 685 N N . LYS A 1 88 ? 42.412 7.304 29.764 1.00 30.13 86 LYS A N 1
ATOM 686 C CA . LYS A 1 88 ? 41.749 8.573 29.389 1.00 28.89 86 LYS A CA 1
ATOM 687 C C . LYS A 1 88 ? 40.368 8.298 28.774 1.00 27.90 86 LYS A C 1
ATOM 688 O O . LYS A 1 88 ? 40.208 7.306 28.105 1.00 26.29 86 LYS A O 1
ATOM 694 N N . ARG A 1 89 ? 39.391 9.181 29.017 1.00 26.47 87 ARG A N 1
ATOM 695 C CA . ARG A 1 89 ? 38.085 9.135 28.339 1.00 25.26 87 ARG A CA 1
ATOM 696 C C . ARG A 1 89 ? 38.202 9.868 26.999 1.00 23.60 87 ARG A C 1
ATOM 697 O O . ARG A 1 89 ? 38.671 11.001 26.944 1.00 22.74 87 ARG A O 1
ATOM 705 N N . VAL A 1 90 ? 37.743 9.210 25.937 1.00 22.73 88 VAL A N 1
ATOM 706 C CA . VAL A 1 90 ? 37.951 9.666 24.569 1.00 22.36 88 VAL A CA 1
ATOM 707 C C . VAL A 1 90 ? 36.760 9.318 23.679 1.00 21.45 88 VAL A C 1
ATOM 708 O O . VAL A 1 90 ? 36.016 8.377 23.984 1.00 20.92 88 VAL A O 1
ATOM 712 N N . LEU A 1 91 ? 36.626 10.047 22.572 1.00 21.86 89 LEU A N 1
ATOM 713 C CA . LEU A 1 91 ? 35.760 9.564 21.473 1.00 21.44 89 LEU A CA 1
ATOM 714 C C . LEU A 1 91 ? 36.625 8.822 20.450 1.00 22.12 89 LEU A C 1
ATOM 715 O O . LEU A 1 91 ? 37.497 9.443 19.824 1.00 21.95 89 LEU A O 1
ATOM 720 N N . PRO A 1 92 ? 36.415 7.512 20.293 1.00 21.63 90 PRO A N 1
ATOM 721 C CA . PRO A 1 92 ? 37.269 6.831 19.290 1.00 22.40 90 PRO A CA 1
ATOM 722 C C . PRO A 1 92 ? 36.641 6.846 17.873 1.00 21.49 90 PRO A C 1
ATOM 723 O O . PRO A 1 92 ? 35.945 5.898 17.479 1.00 22.95 90 PRO A O 1
ATOM 727 N N . LEU A 1 93 ? 36.847 7.928 17.142 1.00 22.55 91 LEU A N 1
ATOM 728 C CA . LEU A 1 93 ? 36.051 8.189 15.926 1.00 21.74 91 LEU A CA 1
ATOM 729 C C . LEU A 1 93 ? 36.821 7.774 14.680 1.00 21.85 91 LEU A C 1
ATOM 730 O O . LEU A 1 93 ? 38.024 7.551 14.754 1.00 22.98 91 LEU A O 1
ATOM 735 N N . ARG A 1 94 ? 36.108 7.634 13.562 1.00 22.26 92 ARG A N 1
ATOM 736 C CA . ARG A 1 94 ? 36.692 7.361 12.224 1.00 22.15 92 ARG A CA 1
ATOM 737 C C . ARG A 1 94 ? 37.500 6.082 12.193 1.00 23.42 92 ARG A C 1
ATOM 738 O O . ARG A 1 94 ? 38.535 5.994 11.490 1.00 24.43 92 ARG A O 1
ATOM 746 N N . GLY A 1 95 ? 37.050 5.098 12.959 1.00 22.66 93 GLY A N 1
ATOM 747 C CA . GLY A 1 95 ? 37.671 3.774 12.989 1.00 22.76 93 GLY A CA 1
ATOM 748 C C . GLY A 1 95 ? 36.554 2.765 12.879 1.00 22.08 93 GLY A C 1
ATOM 749 O O . GLY A 1 95 ? 35.693 2.850 11.975 1.00 21.59 93 GLY A O 1
ATOM 750 N N . GLU A 1 96 ? 36.555 1.805 13.792 1.00 21.89 94 GLU A N 1
ATOM 751 C CA . GLU A 1 96 ? 35.541 0.764 13.782 1.00 22.22 94 GLU A CA 1
ATOM 752 C C . GLU A 1 96 ? 34.172 1.254 14.213 1.00 21.20 94 GLU A C 1
ATOM 753 O O . GLU A 1 96 ? 34.043 2.276 14.878 1.00 20.14 94 GLU A O 1
ATOM 759 N N . GLY A 1 97 ? 33.149 0.461 13.867 1.00 21.36 95 GLY A N 1
ATOM 760 C CA . GLY A 1 97 ? 31.799 0.720 14.365 1.00 19.42 95 GLY A CA 1
ATOM 761 C C . GLY A 1 97 ? 31.739 0.778 15.860 1.00 18.91 95 GLY A C 1
ATOM 762 O O . GLY A 1 97 ? 32.409 0.015 16.564 1.00 19.85 95 GLY A O 1
ATOM 763 N N . THR A 1 98 ? 30.920 1.677 16.386 1.00 18.70 96 THR A N 1
ATOM 764 C CA . THR A 1 98 ? 30.978 1.890 17.829 1.00 18.86 96 THR A CA 1
ATOM 765 C C . THR A 1 98 ? 30.037 1.051 18.631 1.00 18.04 96 THR A C 1
ATOM 766 O O . THR A 1 98 ? 30.119 1.044 19.867 1.00 20.06 96 THR A O 1
ATOM 770 N N . TRP A 1 99 ? 29.085 0.371 17.983 1.00 19.07 97 TRP A N 1
ATOM 771 C CA . TRP A 1 99 ? 28.158 -0.407 18.774 1.00 19.29 97 TRP A CA 1
ATOM 772 C C . TRP A 1 99 ? 28.750 -1.759 19.122 1.00 21.18 97 TRP A C 1
ATOM 773 O O . TRP A 1 99 ? 28.257 -2.811 18.674 1.00 21.61 97 TRP A O 1
ATOM 784 N N . GLN A 1 100 ? 29.821 -1.705 19.887 1.00 20.87 98 GLN A N 1
ATOM 785 C CA . GLN A 1 100 ? 30.498 -2.913 20.337 1.00 22.02 98 GLN A CA 1
ATOM 786 C C . GLN A 1 100 ? 31.239 -2.600 21.616 1.00 22.92 98 GLN A C 1
ATOM 787 O O . GLN A 1 100 ? 31.395 -1.441 21.996 1.00 23.09 98 GLN A O 1
ATOM 793 N N . GLU A 1 101 ? 31.728 -3.652 22.262 1.00 22.27 99 GLU A N 1
ATOM 794 C CA . GLU A 1 101 ? 32.292 -3.543 23.579 1.00 23.29 99 GLU A CA 1
ATOM 795 C C . GLU A 1 101 ? 33.603 -2.774 23.505 1.00 22.73 99 GLU A C 1
ATOM 796 O O . GLU A 1 101 ? 33.875 -1.918 24.357 1.00 23.22 99 GLU A O 1
ATOM 802 N N . TYR A 1 102 ? 34.418 -3.107 22.506 1.00 23.70 100 TYR A N 1
ATOM 803 C CA . TYR A 1 102 ? 35.707 -2.480 22.316 1.00 22.72 100 TYR A CA 1
ATOM 804 C C . TYR A 1 102 ? 35.850 -1.930 20.909 1.00 22.53 100 TYR A C 1
ATOM 805 O O . TYR A 1 102 ? 35.600 -2.641 19.929 1.00 23.54 100 TYR A O 1
ATOM 814 N N . VAL A 1 103 ? 36.370 -0.708 20.796 1.00 22.49 101 VAL A N 1
ATOM 815 C CA . VAL A 1 103 ? 36.504 -0.029 19.496 1.00 21.98 101 VAL A CA 1
ATOM 816 C C . VAL A 1 103 ? 37.955 0.397 19.294 1.00 22.05 101 VAL A C 1
ATOM 817 O O . VAL A 1 103 ? 38.555 0.973 20.200 1.00 22.84 101 VAL A O 1
ATOM 821 N N . LYS A 1 104 ? 38.503 0.113 18.119 1.00 23.35 102 LYS A N 1
ATOM 822 C CA . LYS A 1 104 ? 39.819 0.640 17.726 1.00 24.21 102 LYS A CA 1
ATOM 823 C C . LYS A 1 104 ? 39.711 1.680 16.655 1.00 24.67 102 LYS A C 1
ATOM 824 O O . LYS A 1 104 ? 38.840 1.583 15.776 1.00 25.12 102 LYS A O 1
ATOM 830 N N . THR A 1 105 ? 40.623 2.656 16.695 1.00 24.26 103 THR A N 1
ATOM 831 C CA . THR A 1 105 ? 40.742 3.621 15.639 1.00 25.67 103 THR A CA 1
ATOM 832 C C . THR A 1 105 ? 42.188 4.140 15.673 1.00 26.44 103 THR A C 1
ATOM 833 O O . THR A 1 105 ? 42.921 3.876 16.645 1.00 27.84 103 THR A O 1
ATOM 837 N N . SER A 1 106 ? 42.573 4.871 14.644 1.00 26.32 104 SER A N 1
ATOM 838 C CA . SER A 1 106 ? 43.892 5.505 14.605 1.00 26.49 104 SER A CA 1
ATOM 839 C C . SER A 1 106 ? 44.029 6.559 15.722 1.00 27.12 104 SER A C 1
ATOM 840 O O . SER A 1 106 ? 43.077 7.331 16.006 1.00 25.36 104 SER A O 1
ATOM 843 N N . ALA A 1 107 ? 45.213 6.618 16.344 1.00 26.27 105 ALA A N 1
ATOM 844 C CA . ALA A 1 107 ? 45.510 7.715 17.286 1.00 27.16 105 ALA A CA 1
ATOM 845 C C . ALA A 1 107 ? 45.149 9.108 16.777 1.00 26.36 105 ALA A C 1
ATOM 846 O O . ALA A 1 107 ? 44.766 9.970 17.569 1.00 27.54 105 ALA A O 1
ATOM 848 N N . ASP A 1 108 ? 45.302 9.341 15.475 1.00 26.70 106 ASP A N 1
ATOM 849 C CA . ASP A 1 108 ? 44.978 10.645 14.863 1.00 27.89 106 ASP A CA 1
ATOM 850 C C . ASP A 1 108 ? 43.578 11.149 15.151 1.00 26.13 106 ASP A C 1
ATOM 851 O O . ASP A 1 108 ? 43.329 12.347 15.176 1.00 26.88 106 ASP A O 1
ATOM 856 N N . PHE A 1 109 ? 42.658 10.226 15.355 1.00 26.29 107 PHE A N 1
ATOM 857 C CA . PHE A 1 109 ? 41.243 10.597 15.384 1.00 25.11 107 PHE A CA 1
ATOM 858 C C . PHE A 1 109 ? 40.613 10.347 16.741 1.00 25.68 107 PHE A C 1
ATOM 859 O O . PHE A 1 109 ? 39.388 10.357 16.877 1.00 25.69 107 PHE A O 1
ATOM 867 N N . VAL A 1 110 ? 41.448 10.066 17.738 1.00 24.75 108 VAL A N 1
ATOM 868 C CA . VAL A 1 110 ? 40.986 9.950 19.109 1.00 24.81 108 VAL A CA 1
ATOM 869 C C . VAL A 1 110 ? 40.769 11.349 19.714 1.00 24.33 108 VAL A C 1
ATOM 870 O O . VAL A 1 110 ? 41.688 12.166 19.777 1.00 23.93 108 VAL A O 1
ATOM 874 N N . VAL A 1 111 ? 39.550 11.650 20.142 1.00 22.64 109 VAL A N 1
ATOM 875 C CA . VAL A 1 111 ? 39.247 12.953 20.732 1.00 21.80 109 VAL A CA 1
ATOM 876 C C . VAL A 1 111 ? 39.200 12.891 22.258 1.00 22.22 109 VAL A C 1
ATOM 877 O O . VAL A 1 111 ? 38.291 12.284 22.831 1.00 22.47 109 VAL A O 1
ATOM 881 N N . PRO A 1 112 ? 40.160 13.553 22.937 1.00 22.90 110 PRO A N 1
ATOM 882 C CA . PRO A 1 112 ? 40.160 13.584 24.405 1.00 23.93 110 PRO A CA 1
ATOM 883 C C . PRO A 1 112 ? 38.948 14.320 24.933 1.00 23.44 110 PRO A C 1
ATOM 884 O O . PRO A 1 112 ? 38.595 15.350 24.388 1.00 23.92 110 PRO A O 1
ATOM 888 N N . ILE A 1 113 ? 38.326 13.796 25.996 1.00 23.23 111 ILE A N 1
ATOM 889 C CA . ILE A 1 113 ? 37.182 14.444 26.631 1.00 23.85 111 ILE A CA 1
ATOM 890 C C . ILE A 1 113 ? 37.562 14.862 28.072 1.00 24.93 111 ILE A C 1
ATOM 891 O O . ILE A 1 113 ? 38.091 14.053 28.813 1.00 24.33 111 ILE A O 1
ATOM 896 N N . PRO A 1 114 ? 37.317 16.121 28.435 1.00 26.36 112 PRO A N 1
ATOM 897 C CA . PRO A 1 114 ? 37.696 16.607 29.787 1.00 26.72 112 PRO A CA 1
ATOM 898 C C . PRO A 1 114 ? 36.735 16.096 30.857 1.00 28.21 112 PRO A C 1
ATOM 899 O O . PRO A 1 114 ? 35.603 15.733 30.546 1.00 25.85 112 PRO A O 1
ATOM 903 N N . ASP A 1 115 ? 37.192 16.053 32.111 1.00 28.24 113 ASP A N 1
ATOM 904 C CA . ASP A 1 115 ? 36.387 15.543 33.223 1.00 30.58 113 ASP A CA 1
ATOM 905 C C . ASP A 1 115 ? 35.064 16.308 33.415 1.00 29.89 113 ASP A C 1
ATOM 906 O O . ASP A 1 115 ? 34.075 15.753 33.912 1.00 31.24 113 ASP A O 1
ATOM 911 N N . SER A 1 116 ? 35.080 17.563 32.999 1.00 30.11 114 SER A N 1
ATOM 912 C CA A SER A 1 116 ? 33.929 18.472 33.016 0.50 30.67 114 SER A CA 1
ATOM 913 C CA B SER A 1 116 ? 33.903 18.439 33.073 0.50 29.96 114 SER A CA 1
ATOM 914 C C . SER A 1 116 ? 32.694 17.984 32.252 1.00 30.08 114 SER A C 1
ATOM 915 O O . SER A 1 116 ? 31.575 18.409 32.533 1.00 30.37 114 SER A O 1
ATOM 920 N N . ILE A 1 117 ? 32.904 17.127 31.257 1.00 28.74 115 ILE A N 1
ATOM 921 C CA . ILE A 1 117 ? 31.817 16.727 30.346 1.00 27.15 115 ILE A CA 1
ATOM 922 C C . ILE A 1 117 ? 31.328 15.307 30.634 1.00 26.19 115 ILE A C 1
ATOM 923 O O . ILE A 1 117 ? 32.121 14.377 30.638 1.00 25.60 115 ILE A O 1
ATOM 928 N N . ASP A 1 118 ? 30.049 15.151 30.925 1.00 25.67 116 ASP A N 1
ATOM 929 C CA . ASP A 1 118 ? 29.519 13.813 31.281 1.00 25.43 116 ASP A CA 1
ATOM 930 C C . ASP A 1 118 ? 29.494 12.895 30.039 1.00 24.23 116 ASP A C 1
ATOM 931 O O . ASP A 1 118 ? 29.586 13.382 28.900 1.00 22.57 116 ASP A O 1
ATOM 936 N N . ASP A 1 119 ? 29.416 11.581 30.263 1.00 23.54 117 ASP A N 1
ATOM 937 C CA . AS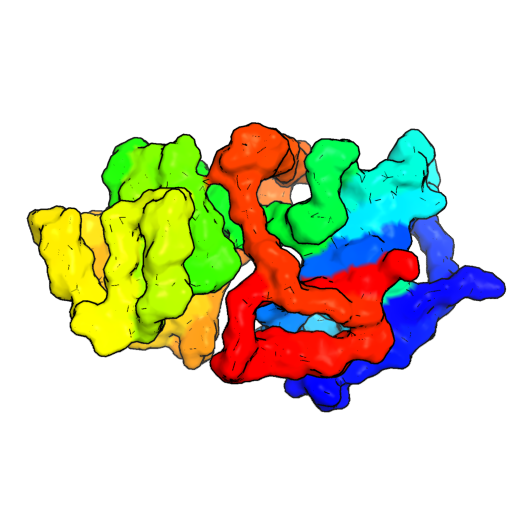P A 1 119 ? 29.450 10.585 29.165 1.00 23.16 117 ASP A CA 1
ATOM 938 C C . ASP A 1 119 ? 28.333 10.803 28.124 1.00 23.04 117 ASP A C 1
ATOM 939 O O . ASP A 1 119 ? 28.540 10.591 26.930 1.00 21.94 117 ASP A O 1
ATOM 944 N N . PHE A 1 120 ? 27.140 11.189 28.564 1.00 23.11 118 PHE A N 1
ATOM 945 C CA . PHE A 1 120 ? 26.023 11.285 27.615 1.00 23.76 118 PHE A CA 1
ATOM 946 C C . PHE A 1 120 ? 26.097 12.518 26.717 1.00 23.29 118 PHE A C 1
ATOM 947 O O . PHE A 1 120 ? 25.777 12.485 25.521 1.00 23.59 118 PHE A O 1
ATOM 955 N N . THR A 1 121 ? 26.639 13.591 27.279 1.00 22.09 119 THR A N 1
ATOM 956 C CA . THR A 1 121 ? 26.958 14.767 26.485 1.00 22.21 119 THR A CA 1
ATOM 957 C C . THR A 1 121 ? 28.090 14.423 25.524 1.00 20.95 119 THR A C 1
ATOM 958 O O . THR A 1 121 ? 28.009 14.717 24.328 1.00 20.83 119 THR A O 1
ATOM 962 N N . ALA A 1 122 ? 29.177 13.813 26.037 1.00 19.74 120 ALA A N 1
ATOM 963 C CA . ALA A 1 122 ? 30.294 13.447 25.186 1.00 20.37 120 ALA A CA 1
ATOM 964 C C . ALA A 1 122 ? 29.893 12.523 24.031 1.00 19.18 120 ALA A C 1
ATOM 965 O O . ALA A 1 122 ? 30.367 12.659 22.890 1.00 20.21 120 ALA A O 1
ATOM 967 N N . ALA A 1 123 ? 28.977 11.620 24.325 1.00 18.73 121 ALA A N 1
ATOM 968 C CA . ALA A 1 123 ? 28.545 10.648 23.343 1.00 20.18 121 ALA A CA 1
ATOM 969 C C . ALA A 1 123 ? 27.783 11.285 22.156 1.00 21.19 121 ALA A C 1
ATOM 970 O O . ALA A 1 123 ? 27.419 10.582 21.190 1.00 22.02 121 ALA A O 1
ATOM 972 N N . GLN A 1 124 ? 27.469 12.579 22.266 1.00 20.69 122 GLN A N 1
ATOM 973 C CA . GLN A 1 124 ? 26.706 13.306 21.247 1.00 20.11 122 GLN A CA 1
ATOM 974 C C . GLN A 1 124 ? 27.520 14.386 20.557 1.00 21.02 122 GLN A C 1
ATOM 975 O O . GLN A 1 124 ? 26.976 15.185 19.748 1.00 20.06 122 GLN A O 1
ATOM 981 N N . MET A 1 125 ? 28.842 14.380 20.807 1.00 18.31 123 MET A N 1
ATOM 982 C CA . MET A 1 125 ? 29.707 15.493 20.396 1.00 21.01 123 MET A CA 1
ATOM 983 C C . MET A 1 125 ? 30.046 15.555 18.891 1.00 20.44 123 MET A C 1
ATOM 984 O O . MET A 1 125 ? 30.417 16.613 18.392 1.00 21.84 123 MET A O 1
ATOM 989 N N . TYR A 1 126 ? 29.917 14.429 18.192 1.00 19.44 124 TYR A N 1
ATOM 990 C CA . TYR A 1 126 ? 30.462 14.302 16.841 1.00 19.11 124 TYR A CA 1
ATOM 991 C C . TYR A 1 126 ? 29.470 14.659 15.754 1.00 19.63 124 TYR A C 1
ATOM 992 O O . TYR A 1 126 ? 29.529 15.717 15.181 1.00 18.42 124 TYR A O 1
ATOM 1001 N N . ILE A 1 127 ? 28.516 13.789 15.470 1.00 19.75 125 ILE A N 1
ATOM 1002 C CA . ILE A 1 127 ? 27.827 13.905 14.205 1.00 20.22 125 ILE A CA 1
ATOM 1003 C C . ILE A 1 127 ? 27.014 15.202 14.022 1.00 19.55 125 ILE A C 1
ATOM 1004 O O . ILE A 1 127 ? 27.235 15.921 13.058 1.00 19.91 125 ILE A O 1
ATOM 1009 N N . ASN A 1 128 ? 26.085 15.467 14.926 1.00 19.95 126 ASN A N 1
ATOM 1010 C CA . ASN A 1 128 ? 25.268 16.673 14.826 1.00 20.15 126 ASN A CA 1
ATOM 1011 C C . ASN A 1 128 ? 26.038 17.995 15.083 1.00 20.24 126 ASN A C 1
ATOM 1012 O O . ASN A 1 128 ? 25.865 18.937 14.268 1.00 21.77 126 ASN A O 1
ATOM 1017 N N . PRO A 1 129 ? 26.887 18.070 16.137 1.00 20.68 127 PRO A N 1
ATOM 1018 C CA . PRO A 1 129 ? 27.590 19.329 16.388 1.00 21.05 127 PRO A CA 1
ATOM 1019 C C . PRO A 1 129 ? 28.602 19.637 15.308 1.00 21.40 127 PRO A C 1
ATOM 1020 O O . PRO A 1 129 ? 28.657 20.778 14.840 1.00 21.69 127 PRO A O 1
ATOM 1024 N N . LEU A 1 130 ? 29.413 18.649 14.914 1.00 20.66 128 LEU A N 1
ATOM 1025 C CA . LEU A 1 130 ? 30.366 18.919 13.847 1.00 20.34 128 LEU A CA 1
ATOM 1026 C C . LEU A 1 130 ? 29.717 19.331 12.501 1.00 20.31 128 LEU A C 1
ATOM 1027 O O . LEU A 1 130 ? 30.180 20.259 11.864 1.00 20.01 128 LEU A O 1
ATOM 1032 N N . THR A 1 131 ? 28.630 18.662 12.119 1.00 20.29 129 THR A N 1
ATOM 1033 C CA . THR A 1 131 ? 27.857 19.021 10.932 1.00 20.05 129 THR A CA 1
ATOM 1034 C C . THR A 1 131 ? 27.287 20.444 11.027 1.00 20.59 129 THR A C 1
ATOM 1035 O O . THR A 1 131 ? 27.435 21.261 10.070 1.00 20.38 129 THR A O 1
ATOM 1039 N N . ALA A 1 132 ? 26.672 20.760 12.164 1.00 19.89 130 ALA A N 1
ATOM 1040 C CA . ALA A 1 132 ? 26.095 22.085 12.344 1.00 20.58 130 ALA A CA 1
ATOM 1041 C C . ALA A 1 132 ? 27.210 23.164 12.318 1.00 20.66 130 ALA A C 1
ATOM 1042 O O . ALA A 1 132 ? 27.070 24.173 11.629 1.00 21.62 130 ALA A O 1
ATOM 1044 N N . TRP A 1 133 ? 28.312 22.923 13.026 1.00 21.05 131 TRP A N 1
ATOM 1045 C CA . TRP A 1 133 ? 29.419 23.885 13.120 1.00 21.09 131 TRP A CA 1
ATOM 1046 C C . TRP A 1 133 ? 30.103 24.148 11.778 1.00 21.95 131 TRP A C 1
ATOM 1047 O O . TRP A 1 133 ? 30.364 25.316 11.407 1.00 20.88 131 TRP A O 1
ATOM 1058 N N . VAL A 1 134 ? 30.452 23.058 11.101 1.00 21.34 132 VAL A N 1
ATOM 1059 C CA . VAL A 1 134 ? 31.095 23.137 9.794 1.00 21.28 132 VAL A CA 1
ATOM 1060 C C . VAL A 1 134 ? 30.219 23.815 8.709 1.00 22.55 132 VAL A C 1
ATOM 1061 O O . VAL A 1 134 ? 30.697 24.710 8.016 1.00 22.91 132 VAL A O 1
ATOM 1065 N N . THR A 1 135 ? 28.968 23.379 8.571 1.00 21.30 133 THR A N 1
ATOM 1066 C CA . THR A 1 135 ? 28.058 23.974 7.571 1.00 22.76 133 THR A CA 1
ATOM 1067 C C . THR A 1 135 ? 27.909 25.483 7.839 1.00 23.38 133 THR A C 1
ATOM 1068 O O . THR A 1 135 ? 28.010 26.293 6.902 1.00 23.03 133 THR A O 1
ATOM 1072 N N . CYS A 1 136 ? 27.738 25.875 9.111 1.00 23.57 134 CYS A N 1
ATOM 1073 C CA . CYS A 1 136 ? 27.648 27.304 9.477 1.00 23.63 134 CYS A CA 1
ATOM 1074 C C . CYS A 1 136 ? 28.946 28.093 9.232 1.00 24.38 134 CYS A C 1
ATOM 1075 O O . CYS A 1 136 ? 28.907 29.200 8.691 1.00 24.92 134 CYS A O 1
ATOM 1078 N N . THR A 1 137 ? 30.086 27.544 9.599 1.00 24.05 135 THR A N 1
ATOM 1079 C CA . THR A 1 137 ? 31.275 28.376 9.626 1.00 24.34 135 THR A CA 1
ATOM 1080 C C . THR A 1 137 ? 32.144 28.244 8.386 1.00 25.56 135 THR A C 1
ATOM 1081 O O . THR A 1 137 ? 32.991 29.122 8.122 1.00 25.51 135 THR A O 1
ATOM 1085 N N . GLU A 1 138 ? 31.968 27.144 7.656 1.00 24.54 136 GLU A N 1
ATOM 1086 C CA . GLU A 1 138 ? 32.831 26.863 6.518 1.00 25.76 136 GLU A CA 1
ATOM 1087 C C . GLU A 1 138 ? 32.068 26.751 5.235 1.00 24.98 136 GLU A C 1
ATOM 1088 O O . GLU A 1 138 ? 32.350 27.502 4.285 1.00 25.64 136 GLU A O 1
ATOM 1094 N N . THR A 1 139 ? 31.096 25.842 5.179 1.00 24.00 137 THR A N 1
ATOM 1095 C CA . THR A 1 139 ? 30.447 25.524 3.921 1.00 24.94 137 THR A CA 1
ATOM 1096 C C . THR A 1 139 ? 29.567 26.699 3.475 1.00 25.77 137 THR A C 1
ATOM 1097 O O . THR A 1 139 ? 29.590 27.112 2.309 1.00 26.14 137 THR A O 1
ATOM 1101 N N . LEU A 1 140 ? 28.827 27.258 4.417 1.00 26.29 138 LEU A N 1
ATOM 1102 C CA . LEU A 1 140 ? 28.038 28.460 4.134 1.00 27.13 138 LEU A CA 1
ATOM 1103 C C . LEU A 1 140 ? 28.779 29.735 4.531 1.00 28.05 138 LEU A C 1
ATOM 1104 O O . LEU A 1 140 ? 28.475 30.806 4.001 1.00 28.34 138 LEU A O 1
ATOM 1109 N N . ASN A 1 141 ? 29.732 29.614 5.449 1.00 28.32 139 ASN A N 1
ATOM 1110 C CA . ASN A 1 141 ? 30.455 30.745 6.013 1.00 29.39 139 ASN A CA 1
ATOM 1111 C C . ASN A 1 141 ? 29.524 31.933 6.297 1.00 29.94 139 ASN A C 1
ATOM 1112 O O . ASN A 1 141 ? 29.676 33.023 5.705 1.00 29.31 139 ASN A O 1
ATOM 1117 N N . LEU A 1 142 ? 28.565 31.699 7.188 1.00 29.28 140 LEU A N 1
ATOM 1118 C CA . LEU A 1 142 ? 27.523 32.690 7.479 1.00 29.11 140 LEU A CA 1
ATOM 1119 C C . LEU A 1 142 ? 28.128 33.923 8.118 1.00 30.27 140 LEU A C 1
ATOM 1120 O O . LEU A 1 142 ? 29.007 33.851 8.981 1.00 29.65 140 LEU A O 1
ATOM 1125 N N . GLN A 1 143 ? 27.591 35.062 7.712 1.00 31.47 141 GLN A N 1
ATOM 1126 C CA . GLN A 1 143 ? 28.047 36.357 8.194 1.00 32.94 141 GLN A CA 1
ATOM 1127 C C . GLN A 1 143 ? 27.062 36.902 9.196 1.00 32.57 141 GLN A C 1
ATOM 1128 O O . GLN A 1 143 ? 25.912 36.470 9.249 1.00 31.88 141 GLN A O 1
ATOM 1134 N N . ARG A 1 144 ? 27.519 37.845 10.014 1.00 33.19 142 ARG A N 1
ATOM 1135 C CA . ARG A 1 144 ? 26.639 38.520 10.962 1.00 34.09 142 ARG A CA 1
ATOM 1136 C C . ARG A 1 144 ? 25.319 38.964 10.294 1.00 33.12 142 ARG A C 1
ATOM 1137 O O . ARG A 1 144 ? 25.317 39.566 9.224 1.00 32.68 142 ARG A O 1
ATOM 1145 N N . ASN A 1 145 ? 24.206 38.590 10.904 1.00 32.36 143 ASN A N 1
ATOM 1146 C CA . ASN A 1 145 ? 22.859 38.938 10.436 1.00 32.33 143 ASN A CA 1
ATOM 1147 C C . ASN A 1 145 ? 22.341 38.206 9.193 1.00 31.19 143 ASN A C 1
ATOM 1148 O O . ASN A 1 145 ? 21.235 38.490 8.716 1.00 30.52 143 ASN A O 1
ATOM 1153 N N . ASP A 1 146 ? 23.102 37.247 8.663 1.00 30.24 144 ASP A N 1
ATOM 1154 C CA . ASP A 1 146 ? 22.550 36.454 7.577 1.00 29.83 144 ASP A CA 1
ATOM 1155 C C . ASP A 1 146 ? 21.306 35.739 8.065 1.00 28.83 144 ASP A C 1
ATOM 1156 O O . ASP A 1 146 ? 21.173 35.427 9.263 1.00 29.90 144 ASP A O 1
ATOM 1161 N N . VAL A 1 147 ? 20.420 35.463 7.122 1.00 27.87 145 VAL A N 1
ATOM 1162 C CA . VAL A 1 147 ? 19.204 34.719 7.382 1.00 26.75 145 VAL A CA 1
ATOM 1163 C C . VAL A 1 147 ? 19.331 33.276 6.867 1.00 26.28 145 VAL A C 1
ATOM 1164 O O . VAL A 1 147 ? 19.462 33.043 5.651 1.00 25.61 145 VAL A O 1
ATOM 1168 N N . LEU A 1 148 ? 19.312 32.323 7.813 1.00 24.59 146 LEU A N 1
ATOM 1169 C CA . LEU A 1 148 ? 19.451 30.884 7.512 1.00 23.59 146 LEU A CA 1
ATOM 1170 C C . LEU A 1 148 ? 18.097 30.194 7.686 1.00 23.44 146 LEU A C 1
ATOM 1171 O O . LEU A 1 148 ? 17.428 30.422 8.717 1.00 24.85 146 LEU A O 1
ATOM 1176 N N . LEU A 1 149 ? 17.685 29.410 6.693 1.00 22.83 147 LEU A N 1
ATOM 1177 C CA . LEU A 1 149 ? 16.525 28.504 6.801 1.00 23.38 147 LEU A CA 1
ATOM 1178 C C . LEU A 1 149 ? 17.032 27.086 7.089 1.00 24.11 147 LEU A C 1
ATOM 1179 O O . LEU A 1 149 ? 17.978 26.615 6.427 1.00 23.84 147 LEU A O 1
ATOM 1184 N N . VAL A 1 150 ? 16.386 26.403 8.038 1.00 23.79 148 VAL A N 1
ATOM 1185 C CA . VAL A 1 150 ? 16.700 24.987 8.323 1.00 22.96 148 VAL A CA 1
ATOM 1186 C C . VAL A 1 150 ? 15.382 24.231 8.457 1.00 23.11 148 VAL A C 1
ATOM 1187 O O . VAL A 1 150 ? 14.581 24.537 9.356 1.00 24.82 148 VAL A O 1
ATOM 1191 N N . ASN A 1 151 ? 15.141 23.272 7.582 1.00 22.28 149 ASN A N 1
ATOM 1192 C CA . ASN A 1 151 ? 13.962 22.434 7.748 1.00 22.72 149 ASN A CA 1
ATOM 1193 C C . ASN A 1 151 ? 14.216 21.182 8.597 1.00 23.97 149 ASN A C 1
ATOM 1194 O O . ASN A 1 151 ? 15.357 20.915 9.021 1.00 23.30 149 ASN A O 1
ATOM 1199 N N . ALA A 1 152 ? 13.163 20.395 8.826 1.00 24.86 150 ALA A N 1
ATOM 1200 C CA . ALA A 1 152 ? 13.204 19.315 9.840 1.00 25.15 150 ALA A CA 1
ATOM 1201 C C . ALA A 1 152 ? 13.886 19.801 11.134 1.00 24.97 150 ALA A C 1
ATOM 1202 O O . ALA A 1 152 ? 14.691 19.088 11.746 1.00 24.02 150 ALA A O 1
ATOM 1204 N N . CYS A 1 153 ? 13.552 21.026 11.550 1.00 24.82 151 CYS A N 1
ATOM 1205 C CA . CYS A 1 153 ? 14.340 21.712 12.547 1.00 25.57 151 CYS A CA 1
ATOM 1206 C C . CYS A 1 153 ? 14.038 21.212 13.954 1.00 25.29 151 CYS A C 1
ATOM 1207 O O . CYS A 1 153 ? 14.742 21.555 14.890 1.00 25.89 151 CYS A O 1
ATOM 1210 N N . GLY A 1 154 ? 13.013 20.387 14.097 1.00 25.93 152 GLY A N 1
ATOM 1211 C CA . GLY A 1 154 ? 12.747 19.754 15.403 1.00 27.96 152 GLY A CA 1
ATOM 1212 C C . GLY A 1 154 ? 13.734 18.627 15.731 1.00 29.11 152 GLY A C 1
ATOM 1213 O O . GLY A 1 154 ? 13.713 18.075 16.822 1.00 31.86 152 GLY A O 1
ATOM 1214 N N . SER A 1 155 ? 14.592 18.284 14.788 1.00 29.10 153 SER A N 1
ATOM 1215 C CA . SER A 1 155 ? 15.665 17.304 15.006 1.00 28.03 153 SER A CA 1
ATOM 1216 C C . SER A 1 155 ? 16.747 17.736 16.027 1.00 27.04 153 SER A C 1
ATOM 1217 O O . SER A 1 155 ? 16.829 18.907 16.417 1.00 26.23 153 SER A O 1
ATOM 1220 N N . ALA A 1 156 ? 17.628 16.797 16.416 1.00 24.89 154 ALA A N 1
ATOM 1221 C CA . ALA A 1 156 ? 18.762 17.136 17.256 1.00 23.82 154 ALA A CA 1
ATOM 1222 C C . ALA A 1 156 ? 19.583 18.239 16.623 1.00 22.64 154 ALA A C 1
ATOM 1223 O O . ALA A 1 156 ? 19.984 19.193 17.317 1.00 23.02 154 ALA A O 1
ATOM 1225 N N . ILE A 1 157 ? 19.874 18.091 15.333 1.00 21.56 155 ILE A N 1
ATOM 1226 C CA . ILE A 1 157 ? 20.737 19.082 14.672 1.00 21.40 155 ILE A CA 1
ATOM 1227 C C . ILE A 1 157 ? 20.026 20.453 14.582 1.00 21.51 155 ILE A C 1
ATOM 1228 O O . ILE A 1 157 ? 20.670 21.486 14.747 1.00 21.70 155 ILE A O 1
ATOM 1233 N N . GLY A 1 158 ? 18.718 20.421 14.393 1.00 22.20 156 GLY A N 1
ATOM 1234 C CA . GLY A 1 158 ? 17.899 21.652 14.408 1.00 23.83 156 GLY A CA 1
ATOM 1235 C C . GLY A 1 158 ? 18.072 22.470 15.680 1.00 24.08 156 GLY A C 1
ATOM 1236 O O . GLY A 1 158 ? 18.182 23.689 15.642 1.00 24.85 156 GLY A O 1
ATOM 1237 N N . HIS A 1 159 ? 18.063 21.794 16.825 1.00 23.32 157 HIS A N 1
ATOM 1238 C CA . HIS A 1 159 ? 18.267 22.448 18.110 1.00 23.75 157 HIS A CA 1
ATOM 1239 C C . HIS A 1 159 ? 19.655 23.039 18.204 1.00 23.32 157 HIS A C 1
ATOM 1240 O O . HIS A 1 159 ? 19.864 24.033 18.870 1.00 24.36 157 HIS A O 1
ATOM 1247 N N . LEU A 1 160 ? 20.617 22.432 17.520 1.00 22.37 158 LEU A N 1
ATOM 1248 C CA . LEU A 1 160 ? 21.958 22.991 17.513 1.00 22.38 158 LEU A CA 1
ATOM 1249 C C . LEU A 1 160 ? 22.070 24.245 16.628 1.00 22.30 158 LEU A C 1
ATOM 1250 O O . LEU A 1 160 ? 22.746 25.221 16.997 1.00 22.06 158 LEU A O 1
ATOM 1255 N N . PHE A 1 161 ? 21.430 24.215 15.468 1.00 23.25 159 PHE A N 1
ATOM 1256 C CA . PHE A 1 161 ? 21.432 25.399 14.604 1.00 23.66 159 PHE A CA 1
ATOM 1257 C C . PHE A 1 161 ? 20.842 26.617 15.353 1.00 23.75 159 PHE A C 1
ATOM 1258 O O . PHE A 1 161 ? 21.339 27.739 15.231 1.00 24.20 159 PHE A O 1
ATOM 1266 N N . ALA A 1 162 ? 19.806 26.368 16.160 1.00 24.54 160 ALA A N 1
ATOM 1267 C CA . ALA A 1 162 ? 19.177 27.445 16.958 1.00 24.87 160 ALA A CA 1
ATOM 1268 C C . ALA A 1 162 ? 20.193 28.060 17.895 1.00 25.23 160 ALA A C 1
ATOM 1269 O O . ALA A 1 162 ? 20.332 29.283 17.982 1.00 25.05 160 ALA A O 1
ATOM 1271 N N . GLN A 1 163 ? 20.961 27.219 18.586 1.00 25.40 161 GLN A N 1
ATOM 1272 C CA . GLN A 1 163 ? 21.997 27.743 19.452 1.00 24.67 161 GLN A CA 1
ATOM 1273 C C . GLN A 1 163 ? 23.142 28.419 18.708 1.00 25.25 161 GLN A C 1
ATOM 1274 O O . GLN A 1 163 ? 23.643 29.470 19.146 1.00 25.28 161 GLN A O 1
ATOM 1280 N N . LEU A 1 164 ? 23.614 27.804 17.621 1.00 24.74 162 LEU A N 1
ATOM 1281 C CA . LEU A 1 164 ? 24.654 28.439 16.810 1.00 24.31 162 LEU A CA 1
ATOM 1282 C C . LEU A 1 164 ? 24.241 29.829 16.266 1.00 24.55 162 LEU A C 1
ATOM 1283 O O . LEU A 1 164 ? 25.099 30.705 16.095 1.00 24.02 162 LEU A O 1
ATOM 1288 N N . SER A 1 165 ? 22.952 30.033 16.029 1.00 25.09 163 SER A N 1
ATOM 1289 C CA . SER A 1 165 ? 22.537 31.379 15.575 1.00 26.63 163 SER A CA 1
ATOM 1290 C C . SER A 1 165 ? 22.906 32.470 16.615 1.00 27.65 163 SER A C 1
ATOM 1291 O O . SER A 1 165 ? 23.266 33.592 16.251 1.00 28.63 163 SER A O 1
ATOM 1294 N N . GLN A 1 166 ? 22.812 32.123 17.899 1.00 27.62 164 GLN A N 1
ATOM 1295 C CA . GLN A 1 166 ? 23.156 33.030 18.989 1.00 28.99 164 GLN A CA 1
ATOM 1296 C C . GLN A 1 166 ? 24.635 33.157 19.102 1.00 28.79 164 GLN A C 1
ATOM 1297 O O . GLN A 1 166 ? 25.134 34.281 19.187 1.00 29.94 164 GLN A O 1
ATOM 1303 N N . ILE A 1 167 ? 25.347 32.025 19.044 1.00 28.76 165 ILE A N 1
ATOM 1304 C CA . ILE A 1 167 ? 26.813 32.027 19.112 1.00 28.69 165 ILE A CA 1
ATOM 1305 C C . ILE A 1 167 ? 27.471 32.800 17.952 1.00 29.73 165 ILE A C 1
ATOM 1306 O O . ILE A 1 167 ? 28.437 33.577 18.153 1.00 29.75 165 ILE A O 1
ATOM 1311 N N . LEU A 1 168 ? 26.945 32.597 16.752 1.00 29.20 166 LEU A N 1
ATOM 1312 C CA . LEU A 1 168 ? 27.565 33.169 15.539 1.00 30.50 166 LEU A CA 1
ATOM 1313 C C . LEU A 1 168 ? 26.834 34.412 15.004 1.00 30.67 166 LEU A C 1
ATOM 1314 O O . LEU A 1 168 ? 27.199 34.953 13.949 1.00 30.88 166 LEU A O 1
ATOM 1319 N N . ASN A 1 169 ? 25.821 34.860 15.736 1.00 31.03 167 ASN A N 1
ATOM 1320 C CA . ASN A 1 169 ? 25.081 36.104 15.423 1.00 31.57 167 ASN A CA 1
ATOM 1321 C C . ASN A 1 169 ? 24.460 36.128 14.037 1.00 31.46 167 ASN A C 1
ATOM 1322 O O . ASN A 1 169 ? 24.693 37.050 13.256 1.00 32.69 167 ASN A O 1
ATOM 1327 N N . PHE A 1 170 ? 23.658 35.118 13.717 1.00 29.79 168 PHE A N 1
ATOM 1328 C CA . PHE A 1 170 ? 22.895 35.125 12.490 1.00 28.34 168 PHE A CA 1
ATOM 1329 C C . PHE A 1 170 ? 21.477 34.829 12.878 1.00 27.80 168 PHE A C 1
ATOM 1330 O O . PHE A 1 170 ? 21.209 34.516 14.039 1.00 27.89 168 PHE A O 1
ATOM 1338 N N . ARG A 1 171 ? 20.569 34.978 11.921 1.00 27.48 169 ARG A N 1
ATOM 1339 C CA . ARG A 1 171 ? 19.156 34.891 12.179 1.00 27.02 169 ARG A CA 1
ATOM 1340 C C . ARG A 1 171 ? 18.672 33.544 11.658 1.00 27.05 169 ARG A C 1
ATOM 1341 O O . ARG A 1 171 ? 18.784 33.265 10.459 1.00 26.73 169 ARG A O 1
ATOM 1349 N N . LEU A 1 172 ? 18.165 32.690 12.556 1.00 25.91 170 LEU A N 1
ATOM 1350 C CA . LEU A 1 172 ? 17.610 31.416 12.131 1.00 25.58 170 LEU A CA 1
ATOM 1351 C C . LEU A 1 172 ? 16.111 31.432 11.984 1.00 25.48 170 LEU A C 1
ATOM 1352 O O . LEU A 1 172 ? 15.373 31.757 12.918 1.00 25.64 170 LEU A O 1
ATOM 1357 N N . ILE A 1 173 ? 15.662 31.060 10.803 1.00 25.30 171 ILE A N 1
ATOM 1358 C CA . ILE A 1 173 ? 14.285 30.713 10.616 1.00 25.72 171 ILE A CA 1
ATOM 1359 C C . ILE A 1 173 ? 14.131 29.191 10.585 1.00 26.01 171 ILE A C 1
ATOM 1360 O O . ILE A 1 173 ? 14.470 28.502 9.600 1.00 25.88 171 ILE A O 1
ATOM 1365 N N . ALA A 1 174 ? 13.619 28.650 11.698 1.00 26.88 172 ALA A N 1
ATOM 1366 C CA . ALA A 1 174 ? 13.332 27.219 11.813 1.00 27.29 172 ALA A CA 1
ATOM 1367 C C . ALA A 1 174 ? 12.081 26.849 11.056 1.00 28.21 172 ALA A C 1
ATOM 1368 O O . ALA A 1 174 ? 11.039 27.519 11.203 1.00 29.16 172 ALA A O 1
ATOM 1370 N N . VAL A 1 175 ? 12.179 25.801 10.256 1.00 27.10 173 VAL A N 1
ATOM 1371 C CA . VAL A 1 175 ? 11.034 25.221 9.545 1.00 27.98 173 VAL A CA 1
ATOM 1372 C C . VAL A 1 175 ? 10.771 23.824 10.081 1.00 28.75 173 VAL A C 1
ATOM 1373 O O . VAL A 1 175 ? 11.645 22.948 10.017 1.00 28.47 173 VAL A O 1
ATOM 1377 N N . THR A 1 176 ? 9.560 23.610 10.597 1.00 30.02 174 THR A N 1
ATOM 1378 C CA . THR A 1 176 ? 9.185 22.369 11.259 1.00 31.91 174 THR A CA 1
ATOM 1379 C C . THR A 1 176 ? 7.889 21.808 10.665 1.00 33.44 174 THR A C 1
ATOM 1380 O O . THR A 1 176 ? 7.084 22.555 10.058 1.00 33.75 174 THR A O 1
ATOM 1384 N N . ARG A 1 177 ? 7.684 20.504 10.851 1.00 34.79 175 ARG A N 1
ATOM 1385 C CA . ARG A 1 177 ? 6.490 19.804 10.367 1.00 37.09 175 ARG A CA 1
ATOM 1386 C C . ARG A 1 177 ? 5.280 19.999 11.278 1.00 37.30 175 ARG A C 1
ATOM 1387 O O . ARG A 1 177 ? 4.154 19.676 10.883 1.00 37.63 175 ARG A O 1
ATOM 1395 N N . ASN A 1 178 ? 5.536 20.444 12.505 1.00 36.96 176 ASN A N 1
ATOM 1396 C CA . ASN A 1 178 ? 4.510 20.588 13.541 1.00 37.78 176 ASN A CA 1
ATOM 1397 C C . ASN A 1 178 ? 5.004 21.507 14.652 1.00 38.21 176 ASN A C 1
ATOM 1398 O O . ASN A 1 178 ? 6.064 22.133 14.538 1.00 37.93 176 ASN A O 1
ATOM 1403 N N . ASN A 1 179 ? 4.244 21.603 15.739 1.00 38.50 177 ASN A N 1
ATOM 1404 C CA . ASN A 1 179 ? 4.601 22.551 16.787 1.00 38.89 177 ASN A CA 1
ATOM 1405 C C . ASN A 1 179 ? 5.303 21.913 17.985 1.00 38.15 177 ASN A C 1
ATOM 1406 O O . ASN A 1 179 ? 5.533 22.582 18.986 1.00 38.18 177 ASN A O 1
ATOM 1411 N N . LYS A 1 180 ? 5.673 20.640 17.857 1.00 38.33 178 LYS A N 1
ATOM 1412 C CA . LYS A 1 180 ? 6.239 19.856 18.976 1.00 38.16 178 LYS A CA 1
ATOM 1413 C C . LYS A 1 180 ? 7.523 20.412 19.571 1.00 37.43 178 LYS A C 1
ATOM 1414 O O . LYS A 1 180 ? 7.761 20.270 20.778 1.00 37.01 178 LYS A O 1
ATOM 1420 N N . HIS A 1 181 ? 8.336 21.064 18.747 1.00 35.65 179 HIS A N 1
ATOM 1421 C CA . HIS A 1 181 ? 9.598 21.619 19.226 1.00 34.59 179 HIS A CA 1
ATOM 1422 C C . HIS A 1 181 ? 9.655 23.147 19.272 1.00 33.69 179 HIS A C 1
ATOM 1423 O O . HIS A 1 181 ? 10.694 23.718 19.574 1.00 32.86 179 HIS A O 1
ATOM 1430 N N . THR A 1 182 ? 8.538 23.806 18.972 1.00 33.88 180 THR A N 1
ATOM 1431 C CA . THR A 1 182 ? 8.519 25.256 18.796 1.00 33.73 180 THR A CA 1
ATOM 1432 C C . THR A 1 182 ? 9.057 25.993 20.008 1.00 34.19 180 THR A C 1
ATOM 1433 O O . THR A 1 182 ? 9.971 26.823 19.871 1.00 33.86 180 THR A O 1
ATOM 1437 N N . GLU A 1 183 ? 8.528 25.667 21.196 1.00 34.21 181 GLU A N 1
ATOM 1438 C CA . GLU A 1 183 ? 8.953 26.348 22.416 1.00 34.44 181 GLU A CA 1
ATOM 1439 C C . GLU A 1 183 ? 10.442 26.165 22.660 1.00 33.60 181 GLU A C 1
ATOM 1440 O O . GLU A 1 183 ? 11.143 27.140 22.936 1.00 32.74 181 GLU A O 1
ATOM 1446 N N . GLU A 1 184 ? 10.920 24.922 22.518 1.00 33.09 182 GLU A N 1
ATOM 1447 C CA . GLU A 1 184 ? 12.323 24.625 22.752 1.00 32.66 182 GLU A CA 1
ATOM 1448 C C . GLU A 1 184 ? 13.193 25.406 21.751 1.00 30.93 182 GLU A C 1
ATOM 1449 O O . GLU A 1 184 ? 14.144 26.073 22.159 1.00 29.40 182 GLU A O 1
ATOM 1455 N N . LEU A 1 185 ? 12.821 25.363 20.469 1.00 29.15 183 LEU A N 1
ATOM 1456 C CA . LEU A 1 185 ? 13.595 26.115 19.442 1.00 28.38 183 LEU A CA 1
ATOM 1457 C C . LEU A 1 185 ? 13.662 27.613 19.732 1.00 27.38 183 LEU A C 1
ATOM 1458 O O . LEU A 1 185 ? 14.748 28.221 19.699 1.00 26.75 183 LEU A O 1
ATOM 1463 N N . LEU A 1 186 ? 12.523 28.236 20.058 1.00 27.69 184 LEU A N 1
ATOM 1464 C CA . LEU A 1 186 ? 12.587 29.636 20.453 1.00 28.98 184 LEU A CA 1
ATOM 1465 C C . LEU A 1 186 ? 13.488 29.913 21.661 1.00 28.77 184 LEU A C 1
ATOM 1466 O O . LEU A 1 186 ? 14.293 30.840 21.609 1.00 28.99 184 LEU A O 1
ATOM 1471 N N . ARG A 1 187 ? 13.351 29.105 22.727 1.00 29.42 185 ARG A N 1
ATOM 1472 C CA . ARG A 1 187 ? 14.214 29.207 23.908 1.00 30.77 185 ARG A CA 1
ATOM 1473 C C . ARG A 1 187 ? 15.674 29.140 23.565 1.00 29.88 185 ARG A C 1
ATOM 1474 O O . ARG A 1 187 ? 16.490 29.880 24.131 1.00 30.17 185 ARG A O 1
ATOM 1482 N N . LEU A 1 188 ? 15.999 28.227 22.654 1.00 29.73 186 LEU A N 1
ATOM 1483 C CA . LEU A 1 188 ? 17.386 27.995 22.275 1.00 29.25 186 LEU A CA 1
ATOM 1484 C C . LEU A 1 188 ? 17.905 29.088 21.363 1.00 29.19 186 LEU A C 1
ATOM 1485 O O . LEU A 1 188 ? 19.107 29.208 21.176 1.00 29.33 186 LEU A O 1
ATOM 1490 N N . GLY A 1 189 ? 17.016 29.903 20.802 1.00 28.43 187 GLY A N 1
ATOM 1491 C CA . GLY A 1 189 ? 17.521 30.992 19.994 1.00 28.85 187 GLY A CA 1
ATOM 1492 C C . GLY A 1 18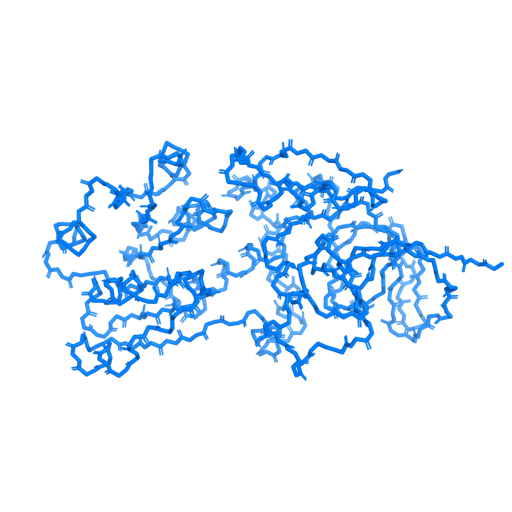9 ? 17.042 31.179 18.579 1.00 28.13 187 GLY A C 1
ATOM 1493 O O . GLY A 1 189 ? 17.503 32.099 17.912 1.00 28.97 187 GLY A O 1
ATOM 1494 N N . ALA A 1 190 ? 16.095 30.365 18.132 1.00 27.29 188 ALA A N 1
ATOM 1495 C CA . ALA A 1 190 ? 15.530 30.529 16.814 1.00 27.82 188 ALA A CA 1
ATOM 1496 C C . ALA A 1 190 ? 14.742 31.856 16.745 1.00 29.29 188 ALA A C 1
ATOM 1497 O O . ALA A 1 190 ? 13.944 32.160 17.637 1.00 28.88 188 ALA A O 1
ATOM 1499 N N . ALA A 1 191 ? 14.980 32.636 15.692 1.00 29.57 189 ALA A N 1
ATOM 1500 C CA . ALA A 1 191 ? 14.281 33.924 15.512 1.00 29.88 189 ALA A CA 1
ATOM 1501 C C . ALA A 1 191 ? 12.783 33.767 15.202 1.00 30.14 189 ALA A C 1
ATOM 1502 O O . ALA A 1 191 ? 11.963 34.653 15.548 1.00 30.99 189 ALA A O 1
ATOM 1504 N N . TYR A 1 192 ? 12.423 32.670 14.550 1.00 28.28 190 TYR A N 1
ATOM 1505 C CA . TYR A 1 192 ? 11.052 32.383 14.166 1.00 28.23 190 TYR A CA 1
ATOM 1506 C C . TYR A 1 192 ? 10.940 30.893 13.869 1.00 28.44 190 TYR A C 1
ATOM 1507 O O . TYR A 1 192 ? 11.911 30.256 13.442 1.00 28.35 190 TYR A O 1
ATOM 1516 N N . VAL A 1 193 ? 9.759 30.331 14.059 1.00 28.14 191 VAL A N 1
ATOM 1517 C CA . VAL A 1 193 ? 9.536 28.953 13.726 1.00 28.37 191 VAL A CA 1
ATOM 1518 C C . VAL A 1 193 ? 8.368 28.902 12.788 1.00 29.38 191 VAL A C 1
ATOM 1519 O O . VAL A 1 193 ? 7.261 29.334 13.129 1.00 30.14 191 VAL A O 1
ATOM 1523 N N . ILE A 1 194 ? 8.621 28.413 11.586 1.00 29.12 192 ILE A N 1
ATOM 1524 C CA . ILE A 1 194 ? 7.548 28.151 10.627 1.00 30.73 192 ILE A CA 1
ATOM 1525 C C . ILE A 1 194 ? 7.050 26.720 10.711 1.00 31.87 192 ILE A C 1
ATOM 1526 O O . ILE A 1 194 ? 7.738 25.752 10.314 1.00 31.31 192 ILE A O 1
ATOM 1531 N N . ASP A 1 195 ? 5.820 26.590 11.203 1.00 32.55 193 ASP A N 1
ATOM 1532 C CA . ASP A 1 195 ? 5.199 25.295 11.334 1.00 34.83 193 ASP A CA 1
ATOM 1533 C C . ASP A 1 195 ? 4.385 25.096 10.087 1.00 35.46 193 ASP A C 1
ATOM 1534 O O . ASP A 1 195 ? 3.355 25.757 9.912 1.00 36.00 193 ASP A O 1
ATOM 1539 N N . THR A 1 196 ? 4.861 24.216 9.207 1.00 36.13 194 THR A N 1
ATOM 1540 C CA . THR A 1 196 ? 4.266 24.025 7.890 1.00 36.71 194 THR A CA 1
ATOM 1541 C C . THR A 1 196 ? 2.950 23.240 7.886 1.00 37.84 194 THR A C 1
ATOM 1542 O O . THR A 1 196 ? 2.315 23.124 6.850 1.00 37.82 194 THR A O 1
ATOM 1546 N N . SER A 1 197 ? 2.534 22.699 9.030 1.00 38.74 195 SER A N 1
ATOM 1547 C CA . SER A 1 197 ? 1.175 22.155 9.113 1.00 40.19 195 SER A CA 1
ATOM 1548 C C . SER A 1 197 ? 0.185 23.311 9.294 1.00 40.63 195 SER A C 1
ATOM 1549 O O . SER A 1 197 ? -1.013 23.128 9.114 1.00 41.50 195 SER A O 1
ATOM 1552 N N . THR A 1 198 ? 0.698 24.499 9.606 1.00 40.95 196 THR A N 1
ATOM 1553 C CA . THR A 1 198 ? -0.136 25.677 9.924 1.00 42.12 196 THR A CA 1
ATOM 1554 C C . THR A 1 198 ? 0.122 26.899 9.031 1.00 41.45 196 THR A C 1
ATOM 1555 O O . THR A 1 198 ? -0.783 27.710 8.807 1.00 41.73 196 THR A O 1
ATOM 1559 N N . ALA A 1 199 ? 1.362 27.064 8.566 1.00 40.27 197 ALA A N 1
ATOM 1560 C CA . ALA A 1 199 ? 1.767 28.260 7.818 1.00 38.66 197 ALA A CA 1
ATOM 1561 C C . ALA A 1 199 ? 2.463 27.893 6.492 1.00 37.86 197 ALA A C 1
ATOM 1562 O O . ALA A 1 199 ? 3.160 26.877 6.438 1.00 37.69 197 ALA A O 1
ATOM 1564 N N . PRO A 1 200 ? 2.268 28.703 5.424 1.00 36.75 198 PRO A N 1
ATOM 1565 C CA . PRO A 1 200 ? 2.923 28.392 4.136 1.00 35.69 198 PRO A CA 1
ATOM 1566 C C . PRO A 1 200 ? 4.410 28.747 4.160 1.00 34.84 198 PRO A C 1
ATOM 1567 O O . PRO A 1 200 ? 4.777 29.832 4.593 1.00 35.25 198 PRO A O 1
ATOM 1571 N N . LEU A 1 201 ? 5.276 27.842 3.704 1.00 33.13 199 LEU A N 1
ATOM 1572 C CA . LEU A 1 201 ? 6.716 28.113 3.824 1.00 31.66 199 LEU A CA 1
ATOM 1573 C C . LEU A 1 201 ? 7.171 29.339 3.029 1.00 30.01 199 LEU A C 1
ATOM 1574 O O . LEU A 1 201 ? 7.675 30.299 3.618 1.00 28.49 199 LEU A O 1
ATOM 1579 N N . TYR A 1 202 ? 7.017 29.296 1.708 1.00 29.74 200 TYR A N 1
ATOM 1580 C CA . TYR A 1 202 ? 7.511 30.397 0.847 1.00 29.89 200 TYR A CA 1
ATOM 1581 C C . TYR A 1 202 ? 6.981 31.779 1.263 1.00 29.88 200 TYR A C 1
ATOM 1582 O O . TYR A 1 202 ? 7.741 32.717 1.497 1.00 27.30 200 TYR A O 1
ATOM 1591 N N . GLU A 1 203 ? 5.663 31.894 1.395 1.00 30.23 201 GLU A N 1
ATOM 1592 C CA . GLU A 1 203 ? 5.093 33.212 1.716 1.00 31.63 201 GLU A CA 1
ATOM 1593 C C . GLU A 1 203 ? 5.559 33.777 3.069 1.00 30.76 201 GLU A C 1
ATOM 1594 O O . GLU A 1 203 ? 5.768 34.982 3.201 1.00 30.85 201 GLU A O 1
ATOM 1600 N N . THR A 1 204 ? 5.747 32.901 4.071 1.00 30.21 202 THR A N 1
ATOM 1601 C CA . THR A 1 204 ? 6.162 33.382 5.392 1.00 28.62 202 THR A CA 1
ATOM 1602 C C . THR A 1 204 ? 7.591 33.861 5.359 1.00 27.69 202 THR A C 1
ATOM 1603 O O . THR A 1 204 ? 7.917 34.889 5.953 1.00 25.97 202 THR A O 1
ATOM 1607 N N . VAL A 1 205 ? 8.462 33.121 4.662 1.00 27.41 203 VAL A N 1
ATOM 1608 C CA . VAL A 1 205 ? 9.849 33.590 4.550 1.00 27.77 203 VAL A CA 1
ATOM 1609 C C . VAL A 1 205 ? 9.891 34.950 3.858 1.00 28.08 203 VAL A C 1
ATOM 1610 O O . VAL A 1 205 ? 10.666 35.849 4.248 1.00 27.81 203 VAL A O 1
ATOM 1614 N N . MET A 1 206 ? 9.061 35.074 2.828 1.00 30.08 204 MET A N 1
ATOM 1615 C CA . MET A 1 206 ? 8.940 36.340 2.075 1.00 31.18 204 MET A CA 1
ATOM 1616 C C . MET A 1 206 ? 8.501 37.487 3.020 1.00 31.73 204 MET A C 1
ATOM 1617 O O . MET A 1 206 ? 9.119 38.552 3.040 1.00 31.89 204 MET A O 1
ATOM 1622 N N . GLU A 1 207 ? 7.518 37.229 3.881 1.00 32.83 205 GLU A N 1
ATOM 1623 C CA . GLU A 1 207 ? 7.145 38.241 4.896 1.00 33.31 205 GLU A CA 1
ATOM 1624 C C . GLU A 1 207 ? 8.297 38.540 5.850 1.00 32.72 205 GLU A C 1
ATOM 1625 O O . GLU A 1 207 ? 8.617 39.705 6.113 1.00 30.79 205 GLU A O 1
ATOM 1631 N N . LEU A 1 208 ? 8.987 37.484 6.323 1.00 31.61 206 LEU A N 1
ATOM 1632 C CA . LEU A 1 208 ? 10.006 37.668 7.336 1.00 30.88 206 LEU A CA 1
ATOM 1633 C C . LEU A 1 208 ? 11.224 38.364 6.803 1.00 30.43 206 LEU A C 1
ATOM 1634 O O . LEU A 1 208 ? 11.987 38.969 7.578 1.00 30.16 206 LEU A O 1
ATOM 1639 N N . THR A 1 209 ? 11.429 38.263 5.482 1.00 29.88 207 THR A N 1
ATOM 1640 C CA . THR A 1 209 ? 12.597 38.872 4.850 1.00 29.48 207 THR A CA 1
ATOM 1641 C C . THR A 1 209 ? 12.261 40.108 4.002 1.00 30.39 207 THR A C 1
ATOM 1642 O O . THR A 1 209 ? 13.109 40.572 3.232 1.00 30.25 207 THR A O 1
ATOM 1646 N N . ASN A 1 210 ? 11.042 40.635 4.157 1.00 31.12 208 ASN A N 1
ATOM 1647 C CA . ASN A 1 210 ? 10.658 41.857 3.417 1.00 32.31 208 ASN A CA 1
ATOM 1648 C C . ASN A 1 210 ? 10.815 41.680 1.891 1.00 31.92 208 ASN A C 1
ATOM 1649 O O . ASN A 1 210 ? 11.305 42.590 1.182 1.00 31.95 208 ASN A O 1
ATOM 1654 N N . GLY A 1 211 ? 10.415 40.514 1.411 1.00 30.82 209 GLY A N 1
ATOM 1655 C CA . GLY A 1 211 ? 10.440 40.207 -0.004 1.00 31.04 209 GLY A CA 1
ATOM 1656 C C . GLY A 1 211 ? 11.789 39.915 -0.629 1.00 30.49 209 GLY A C 1
ATOM 1657 O O . GLY A 1 211 ? 11.880 39.773 -1.840 1.00 30.68 209 GLY A O 1
ATOM 1658 N N . ILE A 1 212 ? 12.825 39.778 0.183 1.00 29.90 210 ILE A N 1
ATOM 1659 C CA . ILE A 1 212 ? 14.175 39.608 -0.343 1.00 29.00 210 ILE A CA 1
ATOM 1660 C C . ILE A 1 212 ? 14.546 38.126 -0.479 1.00 28.50 210 ILE A C 1
ATOM 1661 O O . ILE A 1 212 ? 15.299 37.739 -1.364 1.00 28.33 210 ILE A O 1
ATOM 1666 N N . GLY A 1 213 ? 13.996 37.303 0.409 1.00 28.48 211 GLY A N 1
ATOM 1667 C CA . GLY A 1 213 ? 14.377 35.886 0.542 1.00 27.26 211 GLY A CA 1
ATOM 1668 C C . GLY A 1 213 ? 15.523 35.762 1.525 1.00 26.93 211 GLY A C 1
ATOM 1669 O O . GLY A 1 213 ? 16.175 36.760 1.869 1.00 27.15 211 GLY A O 1
ATOM 1670 N N . ALA A 1 214 ? 15.759 34.524 1.993 1.00 26.35 212 ALA A N 1
ATOM 1671 C CA . ALA A 1 214 ? 16.829 34.237 2.931 1.00 26.81 212 ALA A CA 1
ATOM 1672 C C . ALA A 1 214 ? 18.167 34.134 2.215 1.00 27.18 212 ALA A C 1
ATOM 1673 O O . ALA A 1 214 ? 18.201 34.002 0.994 1.00 26.41 212 ALA A O 1
ATOM 1675 N N . ASP A 1 215 ? 19.245 34.162 3.002 1.00 26.02 213 ASP A N 1
ATOM 1676 C CA . ASP A 1 215 ? 20.603 34.092 2.497 1.00 26.59 213 ASP A CA 1
ATOM 1677 C C . ASP A 1 215 ? 21.080 32.677 2.234 1.00 26.44 213 ASP A C 1
ATOM 1678 O O . ASP A 1 215 ? 21.813 32.460 1.275 1.00 25.71 213 ASP A O 1
ATOM 1683 N N . ALA A 1 216 ? 20.668 31.732 3.084 1.00 25.53 214 ALA A N 1
ATOM 1684 C CA . ALA A 1 216 ? 21.113 30.346 2.970 1.00 24.79 214 ALA A CA 1
ATOM 1685 C C . ALA A 1 216 ? 20.031 29.400 3.484 1.00 25.09 214 ALA A C 1
ATOM 1686 O O . ALA A 1 216 ? 19.137 29.813 4.262 1.00 24.64 214 ALA A O 1
ATOM 1688 N N . ALA A 1 217 ? 20.077 28.150 3.040 1.00 23.05 215 ALA A N 1
ATOM 1689 C CA . ALA A 1 217 ? 19.114 27.153 3.491 1.00 23.51 215 ALA A CA 1
ATOM 1690 C C . ALA A 1 217 ? 19.780 25.794 3.633 1.00 24.23 215 ALA A C 1
ATOM 1691 O O . ALA A 1 217 ? 20.682 25.454 2.843 1.00 24.41 215 ALA A O 1
ATOM 1693 N N . ILE A 1 218 ? 19.358 25.060 4.661 1.00 23.97 216 ILE A N 1
ATOM 1694 C CA . ILE A 1 218 ? 19.862 23.696 4.900 1.00 22.97 216 ILE A CA 1
ATOM 1695 C C . ILE A 1 218 ? 18.671 22.768 4.864 1.00 23.99 216 ILE A C 1
ATOM 1696 O O . ILE A 1 218 ? 17.770 22.870 5.712 1.00 23.32 216 ILE A O 1
ATOM 1701 N N . ASP A 1 219 ? 18.678 21.897 3.855 1.00 22.36 217 ASP A N 1
ATOM 1702 C CA . ASP A 1 219 ? 17.611 20.922 3.613 1.00 23.42 217 ASP A CA 1
ATOM 1703 C C . ASP A 1 219 ? 18.006 19.511 4.082 1.00 24.33 217 ASP A C 1
ATOM 1704 O O . ASP A 1 219 ? 19.055 18.979 3.674 1.00 24.06 217 ASP A O 1
ATOM 1709 N N . SER A 1 220 ? 17.155 18.948 4.934 1.00 24.84 218 SER A N 1
ATOM 1710 C CA . SER A 1 220 ? 17.280 17.577 5.427 1.00 25.21 218 SER A CA 1
ATOM 1711 C C . SER A 1 220 ? 16.264 16.642 4.774 1.00 26.37 218 SER A C 1
ATOM 1712 O O . SER A 1 220 ? 16.342 15.431 4.948 1.00 27.38 218 SER A O 1
ATOM 1715 N N . ILE A 1 221 ? 15.311 17.205 4.025 1.00 26.76 219 ILE A N 1
ATOM 1716 C CA . ILE A 1 221 ? 14.143 16.443 3.571 1.00 27.42 219 ILE A CA 1
ATOM 1717 C C . ILE A 1 221 ? 14.146 16.095 2.096 1.00 28.11 219 ILE A C 1
ATOM 1718 O O . ILE A 1 221 ? 13.845 14.957 1.725 1.00 27.72 219 ILE A O 1
ATOM 1723 N N . GLY A 1 222 ? 14.474 17.069 1.252 1.00 28.40 220 GLY A N 1
ATOM 1724 C CA . GLY A 1 222 ? 14.410 16.853 -0.202 1.00 30.07 220 GLY A CA 1
ATOM 1725 C C . GLY A 1 222 ? 12.999 16.962 -0.779 1.00 31.44 220 GLY A C 1
ATOM 1726 O O . GLY A 1 222 ? 12.080 17.462 -0.109 1.00 31.04 220 GLY A O 1
ATOM 1727 N N . GLY A 1 223 ? 12.836 16.482 -2.019 1.00 31.79 221 GLY A N 1
ATOM 1728 C CA . GLY A 1 223 ? 11.544 16.511 -2.729 1.00 32.37 221 GLY A CA 1
ATOM 1729 C C . GLY A 1 223 ? 10.933 17.908 -2.798 1.00 32.34 221 GLY A C 1
ATOM 1730 O O . GLY A 1 223 ? 11.661 18.905 -2.837 1.00 31.85 221 GLY A O 1
ATOM 1731 N N . PRO A 1 224 ? 9.588 17.984 -2.798 1.00 32.60 222 PRO A N 1
ATOM 1732 C CA . PRO A 1 224 ? 8.849 19.255 -2.810 1.00 32.68 222 PRO A CA 1
ATOM 1733 C C . PRO A 1 224 ? 9.205 20.220 -1.674 1.00 31.89 222 PRO A C 1
ATOM 1734 O O . PRO A 1 224 ? 9.302 21.434 -1.904 1.00 31.72 222 PRO A O 1
ATOM 1738 N N . ASP A 1 225 ? 9.419 19.679 -0.466 1.00 30.92 223 ASP A N 1
ATOM 1739 C CA . ASP A 1 225 ? 9.832 20.469 0.710 1.00 28.99 223 ASP A CA 1
ATOM 1740 C C . ASP A 1 225 ? 11.179 21.136 0.443 1.00 27.91 223 ASP A C 1
ATOM 1741 O O . ASP A 1 225 ? 11.342 22.324 0.681 1.00 25.98 223 ASP A O 1
ATOM 1746 N N . GLY A 1 226 ? 12.175 20.362 -0.003 1.00 27.48 224 GLY A N 1
ATOM 1747 C CA . GLY A 1 226 ? 13.457 20.988 -0.332 1.00 26.92 224 GLY A CA 1
ATOM 1748 C C . GLY A 1 226 ? 13.380 22.056 -1.433 1.00 27.04 224 GLY A C 1
ATOM 1749 O O . GLY A 1 226 ? 14.050 23.106 -1.365 1.00 25.49 224 GLY A O 1
ATOM 1750 N N . ASN A 1 227 ? 12.591 21.783 -2.469 1.00 28.03 225 ASN A N 1
ATOM 1751 C CA . ASN A 1 227 ? 12.453 22.708 -3.611 1.00 28.41 225 ASN A CA 1
ATOM 1752 C C . ASN A 1 227 ? 11.860 24.016 -3.135 1.00 28.14 225 ASN A C 1
ATOM 1753 O O . ASN A 1 227 ? 12.346 25.090 -3.475 1.00 27.72 225 ASN A O 1
ATOM 1758 N N . GLU A 1 228 ? 10.830 23.915 -2.299 1.00 28.16 226 GLU A N 1
ATOM 1759 C CA . GLU A 1 228 ? 10.247 25.129 -1.750 1.00 28.56 226 GLU A CA 1
ATOM 1760 C C . GLU A 1 228 ? 11.244 25.870 -0.854 1.00 27.11 226 GLU A C 1
ATOM 1761 O O . GLU A 1 228 ? 11.306 27.092 -0.879 1.00 28.31 226 GLU A O 1
ATOM 1767 N N . LEU A 1 229 ? 12.086 25.136 -0.107 1.00 26.80 227 LEU A N 1
ATOM 1768 C CA . LEU A 1 229 ? 13.105 25.796 0.707 1.00 25.02 227 LEU A CA 1
ATOM 1769 C C . LEU A 1 229 ? 14.138 26.568 -0.140 1.00 25.37 227 LEU A C 1
ATOM 1770 O O . LEU A 1 229 ? 14.551 27.686 0.217 1.00 24.83 227 LEU A O 1
ATOM 1775 N N . ALA A 1 230 ? 14.568 25.965 -1.247 1.00 25.53 228 ALA A N 1
ATOM 1776 C CA . ALA A 1 230 ? 15.530 26.605 -2.153 1.00 25.25 228 ALA A CA 1
ATOM 1777 C C . ALA A 1 230 ? 14.900 27.862 -2.766 1.00 25.52 228 ALA A C 1
ATOM 1778 O O . ALA A 1 230 ? 15.519 28.895 -2.867 1.00 24.37 228 ALA A O 1
ATOM 1780 N N . PHE A 1 231 ? 13.650 27.742 -3.169 1.00 26.25 229 PHE A N 1
ATOM 1781 C CA . PHE A 1 231 ? 12.972 28.908 -3.748 1.00 27.27 229 PHE A CA 1
ATOM 1782 C C . PHE A 1 231 ? 12.707 30.045 -2.775 1.00 27.46 229 PHE A C 1
ATOM 1783 O O . PHE A 1 231 ? 12.333 31.164 -3.196 1.00 28.54 229 PHE A O 1
ATOM 1791 N N . SER A 1 232 ? 12.881 29.806 -1.475 1.00 26.11 230 SER A N 1
ATOM 1792 C CA . SER A 1 232 ? 12.735 30.887 -0.502 1.00 24.81 230 SER A CA 1
ATOM 1793 C C . SER A 1 232 ? 14.030 31.653 -0.280 1.00 24.38 230 SER A C 1
ATOM 1794 O O . SER A 1 232 ? 14.116 32.528 0.578 1.00 26.05 230 SER A O 1
ATOM 1797 N N . LEU A 1 233 ? 15.058 31.331 -1.050 1.00 23.98 231 LEU A N 1
ATOM 1798 C CA . LEU A 1 233 ? 16.308 32.097 -0.966 1.00 23.97 231 LEU A CA 1
ATOM 1799 C C . LEU A 1 233 ? 16.386 33.227 -1.974 1.00 25.42 231 LEU A C 1
ATOM 1800 O O . LEU A 1 233 ? 15.820 33.123 -3.058 1.00 27.24 231 LEU A O 1
ATOM 1805 N N . ARG A 1 234 ? 17.157 34.251 -1.635 1.00 25.62 232 ARG A N 1
ATOM 1806 C CA . ARG A 1 234 ? 17.483 35.321 -2.566 1.00 26.96 232 ARG A CA 1
ATOM 1807 C C . ARG A 1 234 ? 18.276 34.743 -3.743 1.00 27.70 232 ARG A C 1
ATOM 1808 O O . ARG A 1 234 ? 18.910 33.674 -3.605 1.00 25.39 232 ARG A O 1
ATOM 1816 N N . PRO A 1 235 ? 18.225 35.423 -4.912 1.00 27.73 233 PRO A N 1
ATOM 1817 C CA . PRO A 1 235 ? 19.131 35.051 -5.998 1.00 28.02 233 PRO A CA 1
ATOM 1818 C C . PRO A 1 235 ? 20.553 35.077 -5.493 1.00 27.52 233 PRO A C 1
ATOM 1819 O O . PRO A 1 235 ? 20.911 35.963 -4.724 1.00 28.00 233 PRO A O 1
ATOM 1823 N N . ASN A 1 236 ? 21.348 34.090 -5.901 1.00 28.77 234 ASN A N 1
ATOM 1824 C CA . ASN A 1 236 ? 22.727 33.931 -5.437 1.00 29.53 234 ASN A CA 1
ATOM 1825 C C . ASN A 1 236 ? 22.865 33.521 -3.975 1.00 29.01 234 ASN A C 1
ATOM 1826 O O . ASN A 1 236 ? 23.973 33.585 -3.413 1.00 29.33 234 ASN A O 1
ATOM 1831 N N . GLY A 1 237 ? 21.754 33.081 -3.379 1.00 27.69 235 GLY A N 1
ATOM 1832 C CA . GLY A 1 237 ? 21.779 32.533 -2.020 1.00 26.89 235 GLY A CA 1
ATOM 1833 C C . GLY A 1 237 ? 22.335 31.125 -2.128 1.00 27.31 235 GLY A C 1
ATOM 1834 O O . GLY A 1 237 ? 22.453 30.584 -3.238 1.00 28.17 235 GLY A O 1
ATOM 1835 N N . HIS A 1 238 ? 22.604 30.503 -0.985 1.00 26.56 236 HIS A N 1
ATOM 1836 C CA . HIS A 1 238 ? 23.312 29.232 -0.983 1.00 25.30 236 HIS A CA 1
ATOM 1837 C C . HIS A 1 238 ? 22.407 28.164 -0.364 1.00 24.11 236 HIS A C 1
ATOM 1838 O O . HIS A 1 238 ? 22.012 28.279 0.817 1.00 23.18 236 HIS A O 1
ATOM 1845 N N . PHE A 1 239 ? 22.107 27.129 -1.155 1.00 23.44 237 PHE A N 1
ATOM 1846 C CA . PHE A 1 239 ? 21.243 26.015 -0.744 1.00 23.67 237 PHE A CA 1
ATOM 1847 C C . PHE A 1 239 ? 22.150 24.812 -0.499 1.00 24.03 237 PHE A C 1
ATOM 1848 O O . PHE A 1 239 ? 23.003 24.478 -1.349 1.00 24.37 237 PHE A O 1
ATOM 1856 N N . LEU A 1 240 ? 22.001 24.211 0.671 1.00 24.19 238 LEU A N 1
ATOM 1857 C CA . LEU A 1 240 ? 22.845 23.057 1.031 1.00 24.41 238 LEU A CA 1
ATOM 1858 C C . LEU A 1 240 ? 21.983 21.874 1.495 1.00 25.00 238 LEU A C 1
ATOM 1859 O O . LEU A 1 240 ? 21.107 22.052 2.345 1.00 25.27 238 LEU A O 1
ATOM 1864 N N . THR A 1 241 ? 22.190 20.670 0.959 1.00 23.74 239 THR A N 1
ATOM 1865 C CA . THR A 1 241 ? 21.433 19.550 1.494 1.00 24.86 239 THR A CA 1
ATOM 1866 C C . THR A 1 241 ? 22.317 18.773 2.469 1.00 24.92 239 THR A C 1
ATOM 1867 O O . THR A 1 241 ? 23.547 18.656 2.258 1.00 24.73 239 THR A O 1
ATOM 1871 N N . ILE A 1 242 ? 21.709 18.294 3.551 1.00 24.36 240 ILE A N 1
ATOM 1872 C CA . ILE A 1 242 ? 22.466 17.457 4.519 1.00 24.03 240 ILE A CA 1
ATOM 1873 C C . ILE A 1 242 ? 21.822 16.102 4.746 1.00 26.28 240 ILE A C 1
ATOM 1874 O O . ILE A 1 242 ? 22.408 15.225 5.422 1.00 25.12 240 ILE A O 1
ATOM 1879 N N . GLY A 1 243 ? 20.629 15.925 4.189 1.00 25.80 241 GLY A N 1
ATOM 1880 C CA . GLY A 1 243 ? 19.858 14.694 4.380 1.00 28.69 241 GLY A CA 1
ATOM 1881 C C . GLY A 1 243 ? 18.778 14.553 3.322 1.00 29.39 241 GLY A C 1
ATOM 1882 O O . GLY A 1 243 ? 18.527 15.490 2.556 1.00 30.14 241 GLY A O 1
ATOM 1883 N N . LEU A 1 244 ? 18.141 13.385 3.293 1.00 30.11 242 LEU A N 1
ATOM 1884 C CA . LEU A 1 244 ? 17.117 13.073 2.288 1.00 31.61 242 LEU A CA 1
ATOM 1885 C C . LEU A 1 244 ? 15.954 12.287 2.888 1.00 32.33 242 LEU A C 1
ATOM 1886 O O . LEU A 1 244 ? 15.603 11.185 2.429 1.00 33.42 242 LEU A O 1
ATOM 1891 N N . LEU A 1 245 ? 15.324 12.855 3.906 1.00 33.62 243 LEU A N 1
ATOM 1892 C CA . LEU A 1 245 ? 14.288 12.130 4.650 1.00 34.09 243 LEU A CA 1
ATOM 1893 C C . LEU A 1 245 ? 13.144 11.658 3.767 1.00 34.21 243 LEU A C 1
ATOM 1894 O O . LEU A 1 245 ? 12.532 10.640 4.047 1.00 33.75 243 LEU A O 1
ATOM 1899 N N . SER A 1 246 ? 12.847 12.416 2.717 1.00 34.50 244 SER A N 1
ATOM 1900 C CA . SER A 1 246 ? 11.722 12.089 1.838 1.00 34.98 244 SER A CA 1
ATOM 1901 C C . SER A 1 246 ? 12.079 10.971 0.862 1.00 35.39 244 SER A C 1
ATOM 1902 O O . SER A 1 246 ? 11.197 10.364 0.265 1.00 36.06 244 SER A O 1
ATOM 1905 N N . GLY A 1 247 ? 13.376 10.729 0.669 1.00 35.20 245 GLY A N 1
ATOM 1906 C CA . GLY A 1 247 ? 13.847 9.775 -0.322 1.00 35.14 245 GLY A CA 1
ATOM 1907 C C . GLY A 1 247 ? 13.872 10.282 -1.752 1.00 35.41 245 GLY A C 1
ATOM 1908 O O . GLY A 1 247 ? 14.176 9.515 -2.657 1.00 36.22 245 GLY A O 1
ATOM 1909 N N . ILE A 1 248 ? 13.569 11.567 -1.958 1.00 34.94 246 ILE A N 1
ATOM 1910 C CA . ILE A 1 248 ? 13.380 12.168 -3.287 1.00 34.65 246 ILE A CA 1
ATOM 1911 C C . ILE A 1 248 ? 14.339 13.342 -3.489 1.00 35.01 246 ILE A C 1
ATOM 1912 O O . ILE A 1 248 ? 14.358 14.295 -2.693 1.00 35.47 246 ILE A O 1
ATOM 1917 N N . GLN A 1 249 ? 15.139 13.266 -4.550 1.00 34.83 247 GLN A N 1
ATOM 1918 C CA . GLN A 1 249 ? 16.071 14.337 -4.903 1.00 34.67 247 GLN A CA 1
ATOM 1919 C C . GLN A 1 249 ? 15.321 15.638 -5.138 1.00 34.21 247 GLN A C 1
ATOM 1920 O O . GLN A 1 249 ? 14.221 15.625 -5.703 1.00 34.56 247 GLN A O 1
ATOM 1926 N N . VAL A 1 250 ? 15.893 16.763 -4.718 1.00 33.02 248 VAL A N 1
ATOM 1927 C CA . VAL A 1 250 ? 15.363 18.064 -5.147 1.00 33.45 248 VAL A CA 1
ATOM 1928 C C . VAL A 1 250 ? 15.566 18.241 -6.646 1.00 33.66 248 VAL A C 1
ATOM 1929 O O . VAL A 1 250 ? 16.394 17.558 -7.263 1.00 33.48 248 VAL A O 1
ATOM 1933 N N . ASN A 1 251 ? 14.810 19.166 -7.223 1.00 33.67 249 ASN A N 1
ATOM 1934 C CA . ASN A 1 251 ? 14.975 19.521 -8.618 1.00 34.18 249 ASN A CA 1
ATOM 1935 C C . ASN A 1 251 ? 16.181 20.456 -8.803 1.00 32.74 249 ASN A C 1
ATOM 1936 O O . ASN A 1 251 ? 16.046 21.666 -8.971 1.00 31.27 249 ASN A O 1
ATOM 1941 N N . TRP A 1 252 ? 17.376 19.860 -8.793 1.00 32.94 250 TRP A N 1
ATOM 1942 C CA . TRP A 1 252 ? 18.628 20.593 -8.927 1.00 33.66 250 TRP A CA 1
ATOM 1943 C C . TRP A 1 252 ? 18.667 21.575 -10.102 1.00 33.93 250 TRP A C 1
ATOM 1944 O O . TRP A 1 252 ? 19.156 22.704 -9.970 1.00 34.25 250 TRP A O 1
ATOM 1955 N N . ALA A 1 253 ? 18.184 21.136 -11.262 1.00 34.71 251 ALA A N 1
ATOM 1956 C CA . ALA A 1 253 ? 18.212 21.987 -12.465 1.00 36.11 251 ALA A CA 1
ATOM 1957 C C . ALA A 1 253 ? 17.383 23.277 -12.309 1.00 36.74 251 ALA A C 1
ATOM 1958 O O . ALA A 1 253 ? 17.849 24.385 -12.637 1.00 36.36 251 ALA A O 1
ATOM 1960 N N . GLU A 1 254 ? 16.166 23.133 -11.798 1.00 37.37 252 GLU A N 1
ATOM 1961 C CA . GLU A 1 254 ? 15.287 24.285 -11.615 1.00 38.44 252 GLU A CA 1
ATOM 1962 C C . GLU A 1 254 ? 15.779 25.224 -10.531 1.00 37.60 252 GLU A C 1
ATOM 1963 O O . GLU A 1 254 ? 15.697 26.444 -10.667 1.00 37.42 252 GLU A O 1
ATOM 1969 N N . ILE A 1 255 ? 16.275 24.661 -9.439 1.00 36.79 253 ILE A N 1
ATOM 1970 C CA . ILE A 1 255 ? 16.799 25.504 -8.380 1.00 36.85 253 ILE A CA 1
ATOM 1971 C C . ILE A 1 255 ? 17.828 26.477 -8.968 1.00 36.90 253 ILE A C 1
ATOM 1972 O O . ILE A 1 255 ? 17.838 27.653 -8.626 1.00 36.41 253 ILE A O 1
ATOM 1977 N N . VAL A 1 256 ? 18.664 25.983 -9.887 1.00 38.25 254 VAL A N 1
ATOM 1978 C CA . VAL A 1 256 ? 19.725 26.799 -10.511 1.00 39.28 254 VAL A CA 1
ATOM 1979 C C . VAL A 1 256 ? 19.185 27.788 -11.549 1.00 39.86 254 VAL A C 1
ATOM 1980 O O . VAL A 1 256 ? 19.543 28.963 -11.523 1.00 39.49 254 VAL A O 1
ATOM 1984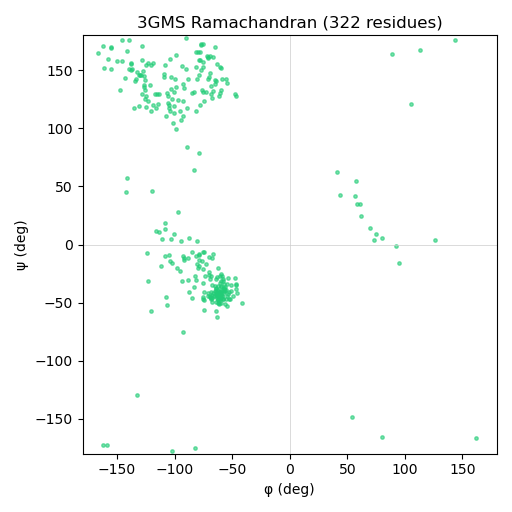 N N . THR A 1 257 ? 18.320 27.313 -12.439 1.00 41.12 255 THR A N 1
ATOM 1985 C CA . THR A 1 257 ? 17.906 28.112 -13.592 1.00 42.81 255 THR A CA 1
ATOM 1986 C C . THR A 1 257 ? 16.713 29.004 -13.255 1.00 43.43 255 THR A C 1
ATOM 1987 O 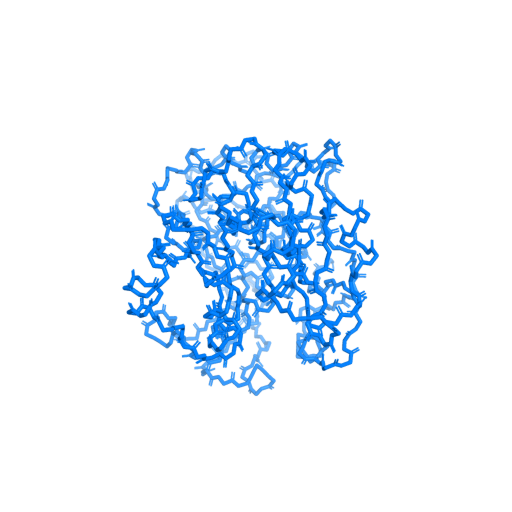O . THR A 1 257 ? 16.698 30.168 -13.640 1.00 44.61 255 THR A O 1
ATOM 1991 N N . LYS A 1 258 ? 15.745 28.472 -12.501 1.00 44.09 256 LYS A N 1
ATOM 1992 C CA . LYS A 1 258 ? 14.542 29.237 -12.099 1.00 43.72 256 LYS A CA 1
ATOM 1993 C C . LYS A 1 258 ? 14.734 30.098 -10.828 1.00 43.01 256 LYS A C 1
ATOM 1994 O O . LYS A 1 258 ? 14.359 31.279 -10.805 1.00 43.16 256 LYS A O 1
ATOM 2000 N N . ALA A 1 259 ? 15.329 29.532 -9.778 1.00 41.07 257 ALA A N 1
ATOM 2001 C CA . ALA A 1 259 ? 15.503 30.280 -8.528 1.00 39.27 257 ALA A CA 1
ATOM 2002 C C . ALA A 1 259 ? 16.839 31.030 -8.442 1.00 38.31 257 ALA A C 1
ATOM 2003 O O . ALA A 1 259 ? 17.008 31.891 -7.578 1.00 37.87 257 ALA A O 1
ATOM 2005 N N . LYS A 1 260 ? 17.776 30.717 -9.345 1.00 37.08 258 LYS A N 1
ATOM 2006 C CA . LYS A 1 260 ? 19.088 31.410 -9.403 1.00 36.68 258 LYS A CA 1
ATOM 2007 C C . LYS A 1 260 ? 19.941 31.264 -8.135 1.00 35.38 258 LYS A C 1
ATOM 2008 O O . LYS A 1 260 ? 20.665 32.186 -7.768 1.00 34.68 258 LYS A O 1
ATOM 2014 N N . VAL A 1 261 ? 19.859 30.108 -7.478 1.00 34.36 259 VAL A N 1
ATOM 2015 C CA . VAL A 1 261 ? 20.623 29.898 -6.239 1.00 33.44 259 VAL A CA 1
ATOM 2016 C C . VAL A 1 261 ? 21.754 28.923 -6.479 1.00 33.35 259 VAL A C 1
ATOM 2017 O O . VAL A 1 261 ? 21.672 28.122 -7.414 1.00 34.22 259 VAL A O 1
ATOM 2021 N N . HIS A 1 262 ? 22.805 29.028 -5.672 1.00 32.80 260 HIS A N 1
ATOM 2022 C CA . HIS A 1 262 ? 23.925 28.052 -5.673 1.00 33.01 260 HIS A CA 1
ATOM 2023 C C . HIS A 1 262 ? 23.523 26.870 -4.813 1.00 31.14 260 HIS A C 1
ATOM 2024 O O . HIS A 1 262 ? 23.046 27.074 -3.710 1.00 31.13 260 HIS A O 1
ATOM 2031 N N . ALA A 1 263 ? 23.693 25.645 -5.309 1.00 29.33 261 ALA A N 1
ATOM 2032 C CA . ALA A 1 263 ? 23.295 24.456 -4.550 1.00 28.14 261 ALA A CA 1
ATOM 2033 C C . ALA A 1 263 ? 24.427 23.434 -4.408 1.00 27.61 261 ALA A C 1
ATOM 2034 O O . ALA A 1 263 ? 25.176 23.212 -5.355 1.00 28.32 261 ALA A O 1
ATOM 2036 N N . ASN A 1 264 ? 24.568 22.880 -3.207 1.00 26.28 262 ASN A N 1
ATOM 2037 C CA . ASN A 1 264 ? 25.587 21.865 -2.900 1.00 26.44 262 ASN A CA 1
ATOM 2038 C C . ASN A 1 264 ? 25.033 20.820 -1.973 1.00 25.46 262 ASN A C 1
ATOM 2039 O O . ASN A 1 264 ? 23.960 20.997 -1.349 1.00 24.64 262 ASN A O 1
ATOM 2044 N N . ILE A 1 265 ? 25.788 19.723 -1.861 1.00 24.09 263 ILE A N 1
ATOM 2045 C CA . ILE A 1 265 ? 25.456 18.627 -0.969 1.00 25.23 263 ILE A CA 1
ATOM 2046 C C . ILE A 1 265 ? 26.587 18.533 0.057 1.00 25.09 263 ILE A C 1
ATOM 2047 O O . ILE A 1 265 ? 27.763 18.493 -0.330 1.00 24.53 263 ILE A O 1
ATOM 2052 N N . PHE A 1 266 ? 26.249 18.496 1.343 1.00 23.93 264 PHE A N 1
ATOM 2053 C CA . PHE A 1 266 ? 27.281 18.376 2.378 1.00 24.00 264 PHE A CA 1
ATOM 2054 C C . PHE A 1 266 ? 27.343 16.956 2.923 1.00 24.80 264 PHE A C 1
ATOM 2055 O O . PHE A 1 266 ? 26.307 16.358 3.256 1.00 24.61 264 PHE A O 1
ATOM 2063 N N . HIS A 1 267 ? 28.558 16.424 3.042 1.00 25.81 265 HIS A N 1
ATOM 2064 C CA . HIS A 1 267 ? 28.822 15.091 3.634 1.00 26.98 265 HIS A CA 1
ATOM 2065 C C . HIS A 1 267 ? 29.944 15.278 4.667 1.00 25.34 265 HIS A C 1
ATOM 2066 O O . HIS A 1 267 ? 31.067 15.628 4.277 1.00 24.79 265 HIS A O 1
ATOM 2073 N N . LEU A 1 268 ? 29.691 14.982 5.940 1.00 25.07 266 LEU A N 1
ATOM 2074 C CA . LEU A 1 268 ? 30.787 14.958 6.921 1.00 24.58 266 LEU A CA 1
ATOM 2075 C C . LEU A 1 268 ? 31.917 13.999 6.499 1.00 24.37 266 LEU A C 1
ATOM 2076 O O . LEU A 1 268 ? 33.109 14.270 6.694 1.00 23.75 266 LEU A O 1
ATOM 2081 N N . ARG A 1 269 ? 31.535 12.887 5.886 1.00 24.84 267 ARG A N 1
ATOM 2082 C CA . ARG A 1 269 ? 32.473 11.958 5.235 1.00 26.25 267 ARG A CA 1
ATOM 2083 C C . ARG A 1 269 ? 33.574 12.709 4.456 1.00 25.63 267 ARG A C 1
ATOM 2084 O O . ARG A 1 269 ? 34.787 12.416 4.583 1.00 25.34 267 ARG A O 1
ATOM 2092 N N . HIS A 1 270 ? 33.132 13.642 3.627 1.00 23.88 268 HIS A N 1
ATOM 2093 C CA . HIS A 1 270 ? 34.030 14.399 2.779 1.00 25.96 268 HIS A CA 1
ATOM 2094 C C . HIS A 1 270 ? 34.798 15.436 3.557 1.00 23.37 268 HIS A C 1
ATOM 2095 O O . HIS A 1 270 ? 36.007 15.521 3.411 1.00 22.38 268 HIS A O 1
ATOM 2102 N N . TRP A 1 271 ? 34.099 16.205 4.393 1.00 21.47 269 TRP A N 1
ATOM 2103 C CA . TRP A 1 271 ? 34.791 17.234 5.194 1.00 21.74 269 TRP A CA 1
ATOM 2104 C C . TRP A 1 271 ? 35.978 16.653 5.990 1.00 21.80 269 TRP A C 1
ATOM 2105 O O . TRP A 1 271 ? 37.096 17.222 6.008 1.00 22.81 269 TRP A O 1
ATOM 2116 N N . ASN A 1 272 ? 35.730 15.531 6.661 1.00 22.14 270 ASN A N 1
ATOM 2117 C CA . ASN A 1 272 ? 36.779 14.781 7.373 1.00 22.48 270 ASN A CA 1
ATOM 2118 C C . ASN A 1 272 ? 38.043 14.578 6.545 1.00 22.90 270 ASN A C 1
ATOM 2119 O O . ASN A 1 272 ? 39.145 14.634 7.089 1.00 22.76 270 ASN A O 1
ATOM 2124 N N . ASP A 1 273 ? 37.892 14.334 5.245 1.00 22.42 271 ASP A N 1
ATOM 2125 C CA . ASP A 1 273 ? 39.042 14.094 4.372 1.00 22.77 271 ASP A CA 1
ATOM 2126 C C . ASP A 1 273 ? 39.629 15.358 3.762 1.00 22.53 271 ASP A C 1
ATOM 2127 O O . ASP A 1 273 ? 40.702 15.263 3.187 1.00 24.52 271 ASP A O 1
ATOM 2132 N N . GLU A 1 274 ? 38.922 16.497 3.874 1.00 21.08 272 GLU A N 1
ATOM 2133 C CA . GLU A 1 274 ? 39.289 17.794 3.286 1.00 20.44 272 GLU A CA 1
ATOM 2134 C C . GLU A 1 274 ? 40.095 18.662 4.234 1.00 20.87 272 GLU A C 1
ATOM 2135 O O . GLU A 1 274 ? 40.650 19.721 3.845 1.00 20.66 272 GLU A O 1
ATOM 2141 N N . VAL A 1 275 ? 40.167 18.216 5.479 1.00 21.28 273 VAL A N 1
ATOM 2142 C CA . VAL A 1 275 ? 40.930 18.967 6.494 1.00 22.79 273 VAL A CA 1
ATOM 2143 C C . VAL A 1 275 ? 41.992 18.078 7.120 1.00 23.27 273 VAL A C 1
ATOM 2144 O O . VAL A 1 275 ? 41.871 16.849 7.114 1.00 23.81 273 VAL A O 1
ATOM 2148 N N . SER A 1 276 ? 43.051 18.686 7.676 1.00 23.84 274 SER A N 1
ATOM 2149 C CA . SER A 1 276 ? 44.078 17.898 8.327 1.00 24.18 274 SER A CA 1
ATOM 2150 C C . SER A 1 276 ? 43.550 17.310 9.659 1.00 24.29 274 SER A C 1
ATOM 2151 O O . SER A 1 276 ? 42.624 17.846 10.237 1.00 23.23 274 SER A O 1
ATOM 2154 N N . PRO A 1 277 ? 44.196 16.266 10.162 1.00 25.14 275 PRO A N 1
ATOM 2155 C CA . PRO A 1 277 ? 43.873 15.780 11.496 1.00 25.95 275 PRO A CA 1
ATOM 2156 C C . PRO A 1 277 ? 44.031 16.882 12.544 1.00 26.19 275 PRO A C 1
ATOM 2157 O O . PRO A 1 277 ? 43.258 16.959 13.502 1.00 24.90 275 PRO A O 1
ATOM 2161 N N . TYR A 1 278 ? 45.008 17.760 12.336 1.00 26.53 276 TYR A N 1
ATOM 2162 C CA . TYR A 1 278 ? 45.271 18.845 13.249 1.00 26.88 276 TYR A CA 1
ATOM 2163 C C . TYR A 1 278 ? 44.038 19.746 13.312 1.00 26.89 276 TYR A C 1
ATOM 2164 O O . TYR A 1 278 ? 43.543 20.077 14.405 1.00 25.23 276 TYR A O 1
ATOM 2173 N N . LYS A 1 279 ? 43.543 20.136 12.137 1.00 25.09 277 LYS A N 1
ATOM 2174 C CA . LYS A 1 279 ? 42.369 20.998 12.078 1.00 24.10 277 LYS A CA 1
ATOM 2175 C C . LYS A 1 279 ? 41.114 20.304 12.653 1.00 23.78 277 LYS A C 1
ATOM 2176 O O . LYS A 1 279 ? 40.255 20.944 13.300 1.00 22.63 277 LYS A O 1
ATOM 2182 N N . TRP A 1 280 ? 40.991 19.018 12.333 1.00 23.16 278 TRP A N 1
ATOM 2183 C CA . TRP A 1 280 ? 39.862 18.201 12.818 1.00 23.33 278 TRP A CA 1
ATOM 2184 C C . TRP A 1 280 ? 39.889 18.200 14.368 1.00 23.42 278 TRP A C 1
ATOM 2185 O O . TRP A 1 280 ? 38.899 18.514 15.000 1.00 22.66 278 TRP A O 1
ATOM 2196 N N . GLN A 1 281 ? 41.044 17.901 14.972 1.00 22.79 279 GLN A N 1
ATOM 2197 C CA . GLN A 1 281 ? 41.178 17.968 16.442 1.00 23.81 279 GLN A CA 1
ATOM 2198 C C . GLN A 1 281 ? 40.918 19.356 17.026 1.00 24.49 279 GLN A C 1
ATOM 2199 O O . GLN A 1 281 ? 40.228 19.478 18.036 1.00 24.26 279 GLN A O 1
ATOM 2205 N N . GLU A 1 282 ? 41.453 20.408 16.384 1.00 24.29 280 GLU A N 1
ATOM 2206 C CA . GLU A 1 282 ? 41.228 21.783 16.819 1.00 25.59 280 GLU A CA 1
ATOM 2207 C C . GLU A 1 282 ? 39.760 22.140 16.806 1.00 24.38 280 GLU A C 1
ATOM 2208 O O . GLU A 1 282 ? 39.262 22.861 17.678 1.00 23.06 280 GLU A O 1
ATOM 2214 N N . THR A 1 283 ? 39.058 21.617 15.814 1.00 23.48 281 THR A N 1
ATOM 2215 C CA . THR A 1 283 ? 37.619 21.881 15.701 1.00 23.14 281 THR A CA 1
ATOM 2216 C C . THR A 1 283 ? 36.881 21.225 16.877 1.00 22.56 281 THR A C 1
ATOM 2217 O O . THR A 1 283 ? 35.961 21.823 17.458 1.00 21.61 281 THR A O 1
ATOM 2221 N N . PHE A 1 284 ? 37.277 20.006 17.236 1.00 22.75 282 PHE A N 1
ATOM 2222 C CA . PHE A 1 284 ? 36.672 19.372 18.420 1.00 22.87 282 PHE A CA 1
ATOM 2223 C C . PHE A 1 284 ? 37.012 20.151 19.686 1.00 23.64 282 PHE A C 1
ATOM 2224 O O . PHE A 1 284 ? 36.163 20.307 20.568 1.00 23.99 282 PHE A O 1
ATOM 2232 N N . ARG A 1 285 ? 38.232 20.684 19.768 1.00 23.23 283 ARG A N 1
ATOM 2233 C CA . ARG A 1 285 ? 38.584 21.443 20.985 1.00 24.87 283 ARG A CA 1
ATOM 2234 C C . ARG A 1 285 ? 37.672 22.619 21.148 1.00 25.33 283 ARG A C 1
ATOM 2235 O O . ARG A 1 285 ? 37.310 22.979 22.266 1.00 26.59 283 ARG A O 1
ATOM 2243 N N . HIS A 1 286 ? 37.262 23.183 20.016 1.00 25.78 284 HIS A N 1
ATOM 2244 C CA . HIS A 1 286 ? 36.356 24.278 19.996 1.00 25.99 284 HIS A CA 1
ATOM 2245 C C . HIS A 1 286 ? 34.940 23.957 20.433 1.00 25.29 284 HIS A C 1
ATOM 2246 O O . HIS A 1 286 ? 34.348 24.711 21.228 1.00 25.76 284 HIS A O 1
ATOM 2253 N N . LEU A 1 287 ? 34.399 22.860 19.915 1.00 23.88 285 LEU A N 1
ATOM 2254 C CA . LEU A 1 287 ? 33.059 22.416 20.326 1.00 23.12 285 LEU A CA 1
ATOM 2255 C C . LEU A 1 287 ? 33.066 22.104 21.822 1.00 23.06 285 LEU A C 1
ATOM 2256 O O . LEU A 1 287 ? 32.137 22.483 22.519 1.00 23.38 285 LEU A O 1
ATOM 2261 N N . ILE A 1 288 ? 34.140 21.458 22.294 1.00 22.12 286 ILE A N 1
ATOM 2262 C CA . ILE A 1 288 ? 34.252 21.099 23.715 1.00 24.27 286 ILE A CA 1
ATOM 2263 C C . ILE A 1 288 ? 34.213 22.383 24.577 1.00 25.07 286 ILE A C 1
ATOM 2264 O O . ILE A 1 288 ? 33.497 22.423 25.577 1.00 24.64 286 ILE A O 1
ATOM 2269 N N . ARG A 1 289 ? 34.957 23.423 24.184 1.00 26.19 287 ARG A N 1
ATOM 2270 C CA A ARG A 1 289 ? 34.874 24.715 24.890 0.50 26.66 287 ARG A CA 1
ATOM 2271 C CA B ARG A 1 289 ? 34.883 24.712 24.883 0.50 26.93 287 ARG A CA 1
ATOM 2272 C C . ARG A 1 289 ? 33.457 25.279 24.914 1.00 26.79 287 ARG A C 1
ATOM 2273 O O . ARG A 1 289 ? 33.013 25.766 25.954 1.00 26.86 287 ARG A O 1
ATOM 2288 N N . LEU A 1 290 ? 32.742 25.194 23.781 1.00 25.92 288 LEU A N 1
ATOM 2289 C CA . LEU A 1 290 ? 31.361 25.692 23.679 1.00 26.95 288 LEU A CA 1
ATOM 2290 C C . LEU A 1 290 ? 30.409 24.943 24.632 1.00 27.52 288 LEU A C 1
ATOM 2291 O O . LEU A 1 290 ? 29.535 25.555 25.272 1.00 29.03 288 LEU A O 1
ATOM 2296 N N . VAL A 1 291 ? 30.614 23.641 24.745 1.00 27.16 289 VAL A N 1
ATOM 2297 C CA . VAL A 1 291 ? 29.850 22.842 25.706 1.00 27.20 289 VAL A CA 1
ATOM 2298 C C . VAL A 1 291 ? 30.234 23.202 27.146 1.00 27.81 289 VAL A C 1
ATOM 2299 O O . VAL A 1 291 ? 29.357 23.417 27.983 1.00 27.73 289 VAL A O 1
ATOM 2303 N N . GLU A 1 292 ? 31.535 23.291 27.418 1.00 28.05 290 GLU A N 1
ATOM 2304 C CA . GLU A 1 292 ? 32.009 23.634 28.777 1.00 30.44 290 GLU A CA 1
ATOM 2305 C C . GLU A 1 292 ? 31.444 24.969 29.233 1.00 30.88 290 GLU A C 1
ATOM 2306 O O . GLU A 1 292 ? 31.038 25.097 30.393 1.00 32.21 290 GLU A O 1
ATOM 2312 N N . ASN A 1 293 ? 31.411 25.949 28.326 1.00 31.98 291 ASN A N 1
ATOM 2313 C CA . ASN A 1 293 ? 30.941 27.311 28.638 1.00 33.17 291 ASN A CA 1
ATOM 2314 C C . ASN A 1 293 ? 29.435 27.409 28.634 1.00 32.99 291 ASN A C 1
ATOM 2315 O O . ASN A 1 293 ? 28.885 28.497 28.783 1.00 32.92 291 ASN A O 1
ATOM 2320 N N . GLU A 1 294 ? 28.763 26.285 28.413 1.00 33.10 292 GLU A N 1
ATOM 2321 C CA . GLU A 1 294 ? 27.298 26.260 28.330 1.00 33.58 292 GLU A CA 1
ATOM 2322 C C . GLU A 1 294 ? 26.655 27.088 27.188 1.00 33.39 292 GLU A C 1
ATOM 2323 O O . GLU A 1 294 ? 25.480 27.442 27.261 1.00 34.46 292 GLU A O 1
ATOM 2329 N N . GLN A 1 295 ? 27.405 27.331 26.111 1.00 31.75 293 GLN A N 1
ATOM 2330 C CA . GLN A 1 295 ? 26.881 27.992 24.900 1.00 30.27 293 GLN A CA 1
ATOM 2331 C C . GLN A 1 295 ? 26.167 26.991 24.008 1.00 29.34 293 GLN A C 1
ATOM 2332 O O . GLN A 1 295 ? 25.255 27.324 23.248 1.00 28.59 293 GLN A O 1
ATOM 2338 N N . LEU A 1 296 ? 26.600 25.752 24.123 1.00 27.73 294 LEU A N 1
ATOM 2339 C CA . LEU A 1 296 ? 26.022 24.657 23.382 1.00 28.31 294 LEU A CA 1
ATOM 2340 C C . LEU A 1 296 ? 25.556 23.537 24.332 1.00 27.83 294 LEU A C 1
ATOM 2341 O O . LEU A 1 296 ? 26.328 23.079 25.154 1.00 27.65 294 LEU A O 1
ATOM 2346 N N . ARG A 1 297 ? 24.310 23.098 24.210 1.00 27.85 295 ARG A N 1
ATOM 2347 C CA . ARG A 1 297 ? 23.808 22.011 25.036 1.00 28.56 295 ARG A CA 1
ATOM 2348 C C . ARG A 1 297 ? 23.149 20.966 24.151 1.00 27.56 295 ARG A C 1
ATOM 2349 O O . ARG A 1 297 ? 22.550 21.306 23.125 1.00 26.61 295 ARG A O 1
ATOM 2357 N N . PHE A 1 298 ? 23.271 19.695 24.538 1.00 26.67 296 PHE A N 1
ATOM 2358 C CA . PHE A 1 298 ? 22.790 18.632 23.647 1.00 27.11 296 PHE A CA 1
ATOM 2359 C C . PHE A 1 298 ? 21.456 18.132 24.147 1.00 27.67 296 PHE A C 1
ATOM 2360 O O . PHE A 1 298 ? 20.930 18.671 25.139 1.00 28.06 296 PHE A O 1
ATOM 2368 N N . MET A 1 299 ? 20.906 17.120 23.467 1.00 28.36 297 MET A N 1
ATOM 2369 C CA A MET A 1 299 ? 19.596 16.588 23.830 0.50 29.09 297 MET A CA 1
ATOM 2370 C CA B MET A 1 299 ? 19.610 16.509 23.804 0.50 29.23 297 MET A CA 1
ATOM 2371 C C . MET A 1 299 ? 19.610 15.852 25.173 1.00 28.74 297 MET A C 1
ATOM 2372 O O . MET A 1 299 ? 20.579 15.234 25.556 1.00 29.72 297 MET A O 1
ATOM 2381 N N . LYS A 1 300 ? 18.504 15.935 25.897 1.00 29.37 298 LYS A N 1
ATOM 2382 C CA . LYS A 1 300 ? 18.398 15.192 27.156 1.00 29.37 298 LYS A CA 1
ATOM 2383 C C . LYS A 1 300 ? 18.307 13.677 26.842 1.00 28.04 298 LYS A C 1
ATOM 2384 O O . LYS A 1 300 ? 18.028 13.265 25.702 1.00 28.57 298 LYS A O 1
ATOM 2390 N N . VAL A 1 301 ? 18.574 12.837 27.830 1.00 26.53 299 VAL A N 1
ATOM 2391 C CA . VAL A 1 301 ? 18.446 11.416 27.638 1.00 26.83 299 VAL A CA 1
ATOM 2392 C C . VAL A 1 301 ? 16.981 10.961 27.608 1.00 27.00 299 VAL A C 1
ATOM 2393 O O . VAL A 1 301 ? 16.249 11.172 28.596 1.00 29.10 299 VAL A O 1
ATOM 2397 N N . HIS A 1 302 ? 16.580 10.305 26.520 1.00 24.93 300 HIS A N 1
ATOM 2398 C CA . HIS A 1 302 ? 15.264 9.620 26.426 1.00 25.66 300 HIS A CA 1
ATOM 2399 C C . HIS A 1 302 ? 15.234 8.313 27.221 1.00 24.83 300 HIS A C 1
ATOM 2400 O O . HIS A 1 302 ? 14.375 8.113 28.081 1.00 24.88 300 HIS A O 1
ATOM 2407 N N . SER A 1 303 ? 16.164 7.407 26.926 1.00 24.57 301 SER A N 1
ATOM 2408 C CA . SER A 1 303 ? 16.192 6.101 27.557 1.00 23.38 301 SER A CA 1
ATOM 2409 C C . SER A 1 303 ? 17.531 5.465 27.251 1.00 23.69 301 SER A C 1
ATOM 2410 O O . SER A 1 303 ? 18.253 5.953 26.366 1.00 23.84 301 SER A O 1
ATOM 2413 N N . THR A 1 304 ? 17.853 4.412 28.004 1.00 23.99 302 THR A N 1
ATOM 2414 C CA . THR A 1 304 ? 19.147 3.723 27.949 1.00 24.32 302 THR A CA 1
ATOM 2415 C C . THR A 1 304 ? 18.958 2.199 27.907 1.00 25.44 302 THR A C 1
ATOM 2416 O O . THR A 1 304 ? 18.061 1.637 28.609 1.00 24.79 302 THR A O 1
ATOM 2420 N N . TYR A 1 305 ? 19.796 1.522 27.107 1.00 23.94 303 TYR A N 1
ATOM 2421 C CA . TYR A 1 305 ? 19.675 0.086 26.895 1.00 24.55 303 TYR A CA 1
ATOM 2422 C C . TYR A 1 305 ? 21.058 -0.481 26.861 1.00 24.76 303 TYR A C 1
ATOM 2423 O O . TYR A 1 305 ? 21.998 0.155 26.325 1.00 23.60 303 TYR A O 1
ATOM 2432 N N A GLU A 1 306 ? 21.196 -1.684 27.387 0.50 25.15 304 GLU A N 1
ATOM 2433 N N B GLU A 1 306 ? 21.201 -1.681 27.412 0.50 25.30 304 GLU A N 1
ATOM 2434 C CA A GLU A 1 306 ? 22.440 -2.400 27.244 0.50 26.18 304 GLU A CA 1
ATOM 2435 C CA B GLU A 1 306 ? 22.434 -2.433 27.251 0.50 26.54 304 GLU A CA 1
ATOM 2436 C C A GLU A 1 306 ? 22.615 -2.840 25.794 0.50 26.48 304 GLU A C 1
ATOM 2437 C C B GLU A 1 306 ? 22.614 -2.778 25.778 0.50 26.64 304 GLU A C 1
ATOM 2438 O O A GLU A 1 306 ? 21.637 -3.110 25.077 0.50 25.60 304 GLU A O 1
ATOM 2439 O O B GLU A 1 306 ? 21.636 -2.947 25.034 0.50 25.92 304 GLU A O 1
ATOM 2450 N N . LEU A 1 307 ? 23.869 -2.924 25.372 1.00 26.62 305 LEU A N 1
ATOM 2451 C CA . LEU A 1 307 ? 24.198 -3.360 24.019 1.00 28.22 305 LEU A CA 1
ATOM 2452 C C . LEU A 1 307 ? 23.361 -4.588 23.541 1.00 29.15 305 LEU A C 1
ATOM 2453 O O . LEU A 1 307 ? 22.825 -4.548 22.432 1.00 30.32 305 LEU A O 1
ATOM 2458 N N . ALA A 1 308 ? 23.160 -5.608 24.405 1.00 29.07 306 ALA A N 1
ATOM 2459 C CA . ALA A 1 308 ? 22.376 -6.808 24.046 1.00 28.35 306 ALA A CA 1
ATOM 2460 C C . ALA A 1 308 ? 20.942 -6.524 23.651 1.00 28.04 306 ALA A C 1
ATOM 2461 O O . ALA A 1 308 ? 20.336 -7.306 22.908 1.00 26.59 306 ALA A O 1
ATOM 2463 N N . ASP A 1 309 ? 20.406 -5.414 24.150 1.00 27.08 307 ASP A N 1
ATOM 2464 C CA . ASP A 1 309 ? 19.029 -5.039 23.904 1.00 26.79 307 ASP A CA 1
ATOM 2465 C C . ASP A 1 309 ? 18.885 -4.052 22.760 1.00 25.74 307 ASP A C 1
ATOM 2466 O O . ASP A 1 309 ? 17.940 -3.268 22.711 1.00 25.13 307 ASP A O 1
ATOM 2471 N N . VAL A 1 310 ? 19.818 -4.088 21.816 1.00 24.20 308 VAL A N 1
ATOM 2472 C CA . VAL A 1 310 ? 19.790 -3.128 20.692 1.00 23.81 308 VAL A CA 1
ATOM 2473 C C . VAL A 1 310 ? 18.500 -3.166 19.892 1.00 23.87 308 VAL A C 1
ATOM 2474 O O . VAL A 1 310 ? 17.950 -2.122 19.502 1.00 23.33 308 VAL A O 1
ATOM 2478 N N . LYS A 1 311 ? 17.949 -4.361 19.652 1.00 25.49 309 LYS A N 1
ATOM 2479 C CA . LYS A 1 311 ? 16.730 -4.388 18.852 1.00 27.02 309 LYS A CA 1
ATOM 2480 C C . LYS A 1 311 ? 15.601 -3.581 19.480 1.00 26.04 309 LYS A C 1
ATOM 2481 O O . LYS A 1 311 ? 14.920 -2.844 18.785 1.00 26.41 309 LYS A O 1
ATOM 2487 N N . ALA A 1 312 ? 15.433 -3.708 20.789 1.00 26.58 310 ALA A N 1
ATOM 2488 C CA . ALA A 1 312 ? 14.363 -2.951 21.494 1.00 25.99 310 ALA A CA 1
ATOM 2489 C C . ALA A 1 312 ? 14.644 -1.460 21.376 1.00 25.08 310 ALA A C 1
ATOM 2490 O O . ALA A 1 312 ? 13.755 -0.651 21.141 1.00 24.36 310 ALA A O 1
ATOM 2492 N N . ALA A 1 313 ? 15.904 -1.107 21.530 1.00 24.90 311 ALA A N 1
ATOM 2493 C CA . ALA A 1 313 ? 16.309 0.299 21.467 1.00 24.70 311 ALA A CA 1
ATOM 2494 C C . ALA A 1 313 ? 16.022 0.914 20.101 1.00 24.80 311 ALA A C 1
ATOM 2495 O O . ALA A 1 313 ? 15.513 2.029 19.985 1.00 24.56 311 ALA A O 1
ATOM 2497 N N . VAL A 1 314 ? 16.346 0.168 19.051 1.00 26.30 312 VAL A N 1
ATOM 2498 C CA . VAL A 1 314 ? 16.151 0.664 17.707 1.00 26.47 312 VAL A CA 1
ATOM 2499 C C . VAL A 1 314 ? 14.677 0.854 17.424 1.00 28.00 312 VAL A C 1
ATOM 2500 O O . VAL A 1 314 ? 14.303 1.874 16.855 1.00 27.68 312 VAL A O 1
ATOM 2504 N N . ASP A 1 315 ? 13.840 -0.079 17.896 1.00 28.32 313 ASP A N 1
ATOM 2505 C CA . ASP A 1 315 ? 12.393 0.055 17.741 1.00 31.06 313 ASP A CA 1
ATOM 2506 C C . ASP A 1 315 ? 11.846 1.362 18.341 1.00 30.45 313 ASP A C 1
ATOM 2507 O O . ASP A 1 315 ? 10.982 2.021 17.750 1.00 30.92 313 ASP A O 1
ATOM 2512 N N . VAL A 1 316 ? 12.373 1.756 19.505 1.00 29.82 314 VAL A N 1
ATOM 2513 C CA . VAL A 1 316 ? 11.991 3.029 20.124 1.00 29.51 314 VAL A CA 1
ATOM 2514 C C . VAL A 1 316 ? 12.380 4.195 19.208 1.00 29.42 314 VAL A C 1
ATOM 2515 O O . VAL A 1 316 ? 11.571 5.108 18.947 1.00 28.75 314 VAL A O 1
ATOM 2519 N N . VAL A 1 317 ? 13.605 4.160 18.692 1.00 28.98 315 VAL A N 1
ATOM 2520 C CA . VAL A 1 317 ? 14.097 5.231 17.806 1.00 30.58 315 VAL A CA 1
ATOM 2521 C C . VAL A 1 317 ? 13.253 5.358 16.535 1.00 33.10 315 VAL A C 1
ATOM 2522 O O . VAL A 1 317 ? 12.958 6.456 16.102 1.00 34.64 315 VAL A O 1
ATOM 2526 N N . GLN A 1 318 ? 12.846 4.233 15.971 1.00 35.26 316 GLN A N 1
ATOM 2527 C CA . GLN A 1 318 ? 12.059 4.236 14.743 1.00 39.06 316 GLN A CA 1
ATOM 2528 C C . GLN A 1 318 ? 10.566 4.487 14.950 1.00 40.89 316 GLN A C 1
ATOM 2529 O O . GLN A 1 318 ? 9.856 4.718 13.988 1.00 41.33 316 GLN A O 1
ATOM 2535 N N . SER A 1 319 ? 10.110 4.465 16.197 1.00 43.41 317 SER A N 1
ATOM 2536 C CA . SER A 1 319 ? 8.686 4.562 16.538 1.00 46.16 317 SER A CA 1
ATOM 2537 C C . SER A 1 319 ? 8.089 5.946 16.224 1.00 47.67 317 SER A C 1
ATOM 2538 O O . SER A 1 319 ? 8.715 6.972 16.493 1.00 48.20 317 SER A O 1
ATOM 2541 N N . ALA A 1 320 ? 6.886 5.967 15.645 1.00 49.71 318 ALA A N 1
ATOM 2542 C CA . ALA A 1 320 ? 6.208 7.235 15.300 1.00 50.88 318 ALA A CA 1
ATOM 2543 C C . ALA A 1 320 ? 5.735 8.001 16.542 1.00 51.73 318 ALA A C 1
ATOM 2544 O O . ALA A 1 320 ? 5.616 9.229 16.523 1.00 52.47 318 ALA A O 1
ATOM 2546 N N . GLU A 1 321 ? 5.480 7.270 17.621 1.00 52.62 319 GLU A N 1
ATOM 2547 C CA . GLU A 1 321 ? 5.060 7.860 18.890 1.00 53.27 319 GLU A CA 1
ATOM 2548 C C . GLU A 1 321 ? 6.229 8.332 19.743 1.00 52.62 319 GLU A C 1
ATOM 2549 O O . GLU A 1 321 ? 6.016 8.946 20.784 1.00 53.21 319 GLU A O 1
ATOM 2555 N N . LYS A 1 322 ? 7.456 8.050 19.312 1.00 52.16 320 LYS A N 1
ATOM 2556 C CA . LYS A 1 322 ? 8.636 8.339 20.128 1.00 50.96 320 LYS A CA 1
ATOM 2557 C C . LYS A 1 322 ? 8.600 9.759 20.702 1.00 50.41 320 LYS A C 1
ATOM 2558 O O . LYS A 1 322 ? 8.375 10.710 19.963 1.00 50.71 320 LYS A O 1
ATOM 2564 N N . THR A 1 323 ? 8.817 9.888 22.009 1.00 49.48 321 THR A N 1
ATOM 2565 C CA . THR A 1 323 ? 8.929 11.204 22.651 1.00 48.42 321 THR A CA 1
ATOM 2566 C C . THR A 1 323 ? 10.343 11.824 22.518 1.00 46.93 321 THR A C 1
ATOM 2567 O O . THR A 1 323 ? 11.208 11.274 21.823 1.00 46.33 321 THR A O 1
ATOM 2571 N N . LYS A 1 324 ? 10.570 12.977 23.152 1.00 44.79 322 LYS A N 1
ATOM 2572 C CA . LYS A 1 324 ? 11.779 13.762 22.855 1.00 42.19 322 LYS A CA 1
ATOM 2573 C C . LYS A 1 324 ? 13.008 13.159 23.528 1.00 40.21 322 LYS A C 1
ATOM 2574 O O . LYS A 1 324 ? 12.900 12.545 24.602 1.00 40.52 322 LYS A O 1
ATOM 2576 N N . GLY A 1 325 ? 14.165 13.349 22.899 1.00 37.48 323 GLY A N 1
ATOM 2577 C CA . GLY A 1 325 ? 15.430 12.938 23.494 1.00 33.55 323 GLY A CA 1
ATOM 2578 C C . GLY A 1 325 ? 16.136 11.810 22.784 1.00 30.60 323 GLY A C 1
ATOM 2579 O O . GLY A 1 325 ? 15.560 11.120 21.949 1.00 29.29 323 GLY A O 1
ATOM 2580 N N . LYS A 1 326 ? 17.396 11.612 23.161 1.00 28.59 324 LYS A N 1
ATOM 2581 C CA . LYS A 1 326 ? 18.269 10.630 22.562 1.00 26.56 324 LYS A CA 1
ATOM 2582 C C . LYS A 1 326 ? 18.245 9.257 23.275 1.00 25.37 324 LYS A C 1
ATOM 2583 O O . LYS A 1 326 ? 18.280 9.208 24.492 1.00 23.48 324 LYS A O 1
ATOM 2589 N N . VAL A 1 327 ? 18.168 8.156 22.510 1.00 23.64 325 VAL A N 1
ATOM 2590 C CA . VAL A 1 327 ? 18.253 6.832 23.063 1.00 22.23 325 VAL A CA 1
ATOM 2591 C C . VAL A 1 327 ? 19.719 6.394 23.015 1.00 21.60 325 VAL A C 1
ATOM 2592 O O . VAL A 1 327 ? 20.402 6.668 22.040 1.00 22.49 325 VAL A O 1
ATOM 2596 N N . PHE A 1 328 ? 20.210 5.760 24.059 1.00 20.59 326 PHE A N 1
ATOM 2597 C CA . PHE A 1 328 ? 21.612 5.317 24.094 1.00 20.95 326 PHE A CA 1
ATOM 2598 C C . PHE A 1 328 ? 21.784 3.854 24.365 1.00 21.07 326 PHE A C 1
ATOM 2599 O O . PHE A 1 328 ? 20.954 3.234 25.065 1.00 20.24 326 PHE A O 1
ATOM 2607 N N . LEU A 1 329 ? 22.924 3.332 23.885 1.00 19.29 327 LEU A N 1
ATOM 2608 C CA . LEU A 1 329 ? 23.382 1.973 24.176 1.00 20.30 327 LEU A CA 1
ATOM 2609 C C . LEU A 1 329 ? 24.500 2.069 25.153 1.00 21.24 327 LEU A C 1
ATOM 2610 O O . LEU A 1 329 ? 25.505 2.733 24.880 1.00 20.91 327 LEU A O 1
ATOM 2615 N N . THR A 1 330 ? 24.330 1.447 26.326 1.00 21.42 328 THR A N 1
ATOM 2616 C CA . THR A 1 330 ? 25.284 1.722 27.389 1.00 24.07 328 THR A CA 1
ATOM 2617 C C . THR A 1 330 ? 25.981 0.414 27.766 1.00 25.33 328 THR A C 1
ATOM 2618 O O . THR A 1 330 ? 25.440 -0.679 27.522 1.00 27.08 328 THR A O 1
ATOM 2622 N N . SER A 1 331 ? 27.174 0.521 28.341 1.00 26.00 329 SER A N 1
ATOM 2623 C CA . SER A 1 331 ? 27.957 -0.669 28.670 1.00 28.22 329 SER A CA 1
ATOM 2624 C C . SER A 1 331 ? 28.699 -0.520 29.984 1.00 28.40 329 SER A C 1
ATOM 2625 O O . SER A 1 331 ? 29.863 -0.868 30.069 1.00 30.94 329 SER A O 1
ATOM 2628 N N . TYR A 1 332 ? 28.038 -0.012 31.011 1.00 28.40 330 TYR A N 1
ATOM 2629 C CA . TYR A 1 332 ? 28.720 0.277 32.258 1.00 29.14 330 TYR A CA 1
ATOM 2630 C C . TYR A 1 332 ? 29.059 -0.990 33.065 1.00 30.40 330 TYR A C 1
ATOM 2631 O O . TYR A 1 332 ? 28.297 -1.945 32.968 1.00 31.59 330 TYR A O 1
#